Protein AF-A0A953SLY6-F1 (afdb_monomer)

Foldseek 3Di:
DDDDDDDDDDDDDDDDPDDDDDDDDDDDDDDDDDDDDDPDDPDDDDPPDDDDDDDDDDDPDDDDDDPPDPPPPPPPPPPDPDDDDPPPPDDDPPCPVVVVQDDDVVVNCVVVVVVVVVVVVVVCVVVVVVVVPPPDDPDDPVVVVVVVVVVVVVVVVVVVVVVVVVVVVVVVVVVVVVVVVVVVVVVVVVVVVVVVVVCCVVPDDDDPCDDPPPPPPPPPPPPPPPPLLVQLVVVVVVVDDLVVSCVVSVHDSVVSVVSVVVVVD

Structure (mmCIF, N/CA/C/O backbone):
data_AF-A0A953SLY6-F1
#
_entry.id   AF-A0A953SLY6-F1
#
loop_
_atom_site.group_PDB
_atom_site.id
_atom_site.type_symbol
_atom_site.label_atom_id
_atom_site.label_alt_id
_atom_site.label_comp_id
_atom_s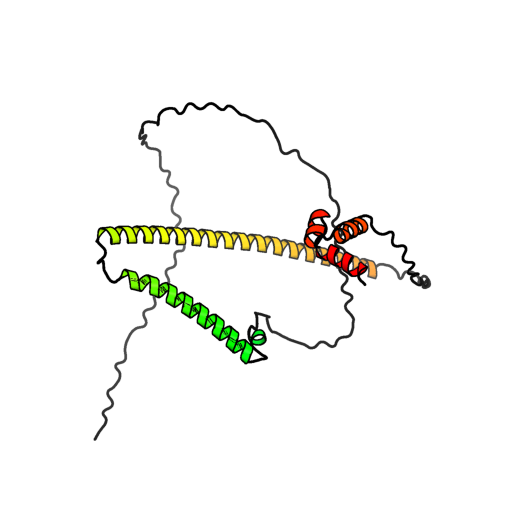ite.la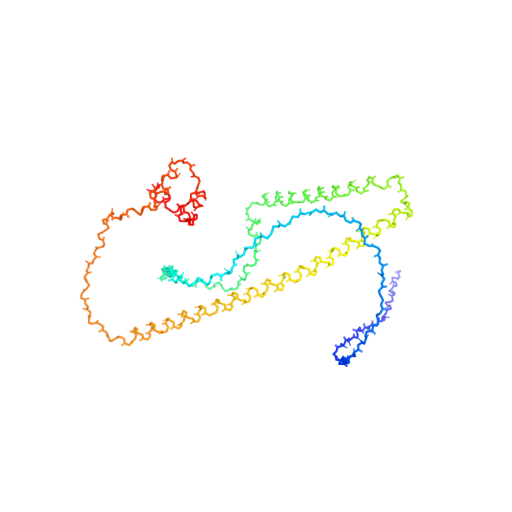bel_asym_id
_atom_site.label_entity_id
_atom_site.label_seq_id
_atom_site.pdbx_PDB_ins_code
_atom_site.Cartn_x
_atom_site.Cartn_y
_atom_site.Cartn_z
_atom_site.occupancy
_atom_site.B_iso_or_equiv
_atom_site.auth_seq_id
_atom_site.auth_comp_id
_atom_site.auth_asym_id
_atom_site.auth_atom_id
_atom_site.pdbx_PDB_model_num
ATOM 1 N N . ILE A 1 1 ? 69.073 -33.469 3.249 1.00 51.03 1 ILE A N 1
ATOM 2 C CA . ILE A 1 1 ? 68.924 -32.632 2.035 1.00 51.03 1 ILE A CA 1
ATOM 3 C C . ILE A 1 1 ? 68.040 -31.466 2.444 1.00 51.03 1 ILE A C 1
ATOM 5 O O . ILE A 1 1 ? 66.882 -31.676 2.778 1.00 51.03 1 ILE A O 1
ATOM 9 N N . HIS A 1 2 ? 68.668 -30.308 2.627 1.00 47.72 2 HIS A N 1
ATOM 10 C CA . HIS A 1 2 ? 68.103 -29.119 3.260 1.00 47.72 2 HIS A CA 1
ATOM 11 C C . HIS A 1 2 ? 66.979 -28.521 2.407 1.00 47.72 2 HIS A C 1
ATOM 13 O O . HIS A 1 2 ? 67.196 -28.220 1.239 1.00 47.72 2 HIS A O 1
ATOM 19 N N . THR A 1 3 ? 65.794 -28.344 2.996 1.00 60.31 3 THR A N 1
ATOM 20 C CA . THR A 1 3 ? 64.740 -27.497 2.423 1.00 60.31 3 THR A CA 1
ATOM 21 C C . THR A 1 3 ? 65.000 -26.070 2.890 1.00 60.31 3 THR A C 1
ATOM 23 O O . THR A 1 3 ? 64.830 -25.744 4.063 1.00 60.31 3 THR A O 1
ATOM 26 N N . THR A 1 4 ? 65.507 -25.266 1.964 1.00 68.31 4 THR A N 1
ATOM 27 C CA . THR A 1 4 ? 65.760 -23.832 2.086 1.00 68.31 4 THR A CA 1
ATOM 28 C C . THR A 1 4 ? 64.435 -23.079 2.235 1.00 68.31 4 THR A C 1
ATOM 30 O O . THR A 1 4 ? 63.578 -23.157 1.359 1.00 68.31 4 THR A O 1
ATOM 33 N N . MET A 1 5 ? 64.271 -22.364 3.353 1.00 58.00 5 MET A N 1
ATOM 34 C CA . MET A 1 5 ? 63.290 -21.286 3.507 1.00 58.00 5 MET A CA 1
ATOM 35 C C . MET A 1 5 ? 63.792 -20.068 2.730 1.00 58.00 5 MET A C 1
ATOM 37 O O . MET A 1 5 ? 64.893 -19.596 3.009 1.00 58.00 5 MET A O 1
ATOM 41 N N . ASP A 1 6 ? 62.983 -19.554 1.805 1.00 61.62 6 ASP A N 1
ATOM 42 C CA . ASP A 1 6 ? 63.203 -18.246 1.183 1.00 61.62 6 ASP A CA 1
ATOM 43 C C . ASP A 1 6 ? 62.311 -17.190 1.870 1.00 61.62 6 ASP A C 1
ATOM 45 O O . ASP A 1 6 ? 61.134 -17.467 2.137 1.00 61.62 6 ASP A O 1
ATOM 49 N N . PRO A 1 7 ? 62.844 -16.001 2.211 1.00 73.38 7 PRO A N 1
ATOM 50 C CA . PRO A 1 7 ? 62.137 -14.993 2.992 1.00 73.38 7 PRO A CA 1
ATOM 51 C C . PRO A 1 7 ? 61.208 -14.111 2.144 1.00 73.38 7 PRO A C 1
ATOM 53 O O . PRO A 1 7 ? 61.512 -13.723 1.018 1.00 73.38 7 PRO A O 1
ATOM 56 N N . MET A 1 8 ? 60.085 -13.729 2.757 1.00 50.88 8 MET A N 1
ATOM 57 C CA . MET A 1 8 ? 59.165 -12.699 2.271 1.00 50.88 8 MET A CA 1
ATOM 58 C C . MET A 1 8 ? 59.857 -11.351 2.012 1.00 50.88 8 MET A C 1
ATOM 60 O O . MET A 1 8 ? 60.574 -10.864 2.891 1.00 50.88 8 MET A O 1
ATOM 64 N N . PRO A 1 9 ? 59.524 -10.647 0.916 1.00 70.00 9 PRO A N 1
ATOM 65 C CA . PRO A 1 9 ? 59.706 -9.209 0.854 1.00 70.00 9 PRO A CA 1
ATOM 66 C C . PRO A 1 9 ? 58.499 -8.484 1.464 1.00 70.00 9 PRO A C 1
ATOM 68 O O . PRO A 1 9 ? 57.379 -8.515 0.960 1.00 70.00 9 PRO A O 1
ATOM 71 N N . ALA A 1 10 ? 58.781 -7.797 2.567 1.00 62.91 10 ALA A N 1
ATOM 72 C CA . ALA A 1 10 ? 57.990 -6.703 3.103 1.00 62.91 10 ALA A CA 1
ATOM 73 C C . ALA A 1 10 ? 57.956 -5.499 2.141 1.00 62.91 10 ALA A C 1
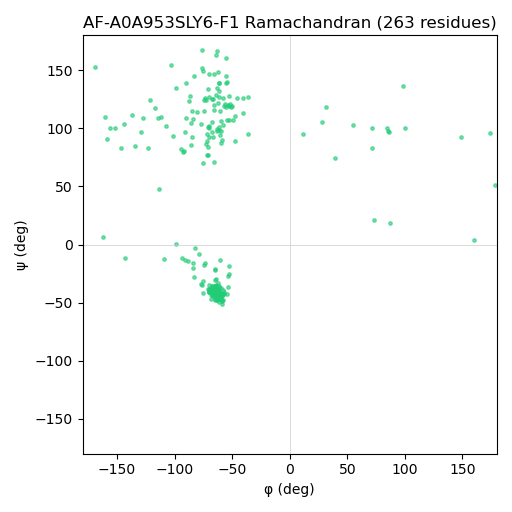ATOM 75 O O . ALA A 1 10 ? 58.879 -5.324 1.343 1.00 62.91 10 ALA A O 1
ATOM 76 N N . ARG A 1 11 ? 56.981 -4.603 2.387 1.00 53.31 11 ARG A N 1
ATOM 77 C CA . ARG A 1 11 ? 56.690 -3.291 1.753 1.00 53.31 11 ARG A CA 1
ATOM 78 C C . ARG A 1 11 ? 55.582 -3.406 0.690 1.00 53.31 11 ARG A C 1
ATOM 80 O O . ARG A 1 11 ? 55.589 -4.331 -0.098 1.00 53.31 11 ARG A O 1
ATOM 87 N N . MET A 1 12 ? 54.603 -2.507 0.598 1.00 50.16 12 MET A N 1
ATOM 88 C CA . MET A 1 12 ? 54.666 -1.070 0.862 1.00 50.16 12 MET A CA 1
ATOM 89 C C . MET A 1 12 ? 53.250 -0.456 0.889 1.00 50.16 12 MET A C 1
ATOM 91 O O . MET A 1 12 ? 52.388 -0.902 0.144 1.00 50.16 12 MET A O 1
ATOM 95 N N . ARG A 1 13 ? 53.120 0.641 1.649 1.00 54.75 13 ARG A N 1
ATOM 96 C CA . ARG A 1 13 ? 52.236 1.803 1.424 1.00 54.75 13 ARG A CA 1
ATOM 97 C C . ARG A 1 13 ? 50.722 1.661 1.621 1.00 54.75 13 ARG A C 1
ATOM 99 O O . ARG A 1 13 ? 49.969 1.264 0.744 1.00 54.75 13 ARG A O 1
ATOM 106 N N . THR A 1 14 ? 50.322 2.151 2.790 1.00 59.12 14 THR A N 1
ATOM 107 C CA . THR A 1 14 ? 49.182 3.043 3.009 1.00 59.12 14 THR A CA 1
ATOM 108 C C . THR A 1 14 ? 49.234 4.238 2.052 1.00 59.12 14 THR A C 1
ATOM 110 O O . THR A 1 14 ? 50.179 5.019 2.136 1.00 59.12 14 THR A O 1
ATOM 113 N N . ASP A 1 15 ? 48.222 4.392 1.205 1.00 57.34 15 ASP A N 1
ATOM 114 C CA . ASP A 1 15 ? 47.853 5.681 0.621 1.00 57.34 15 ASP A CA 1
ATOM 115 C C . ASP A 1 15 ? 46.355 5.880 0.901 1.00 57.34 15 ASP A C 1
ATOM 117 O O . ASP A 1 15 ? 45.497 5.156 0.392 1.00 57.34 15 ASP A O 1
ATOM 121 N N . GLU A 1 16 ? 46.075 6.814 1.810 1.00 53.59 16 GLU A N 1
ATOM 122 C CA . GLU A 1 16 ? 44.755 7.368 2.097 1.00 53.59 16 GLU A CA 1
ATOM 123 C C . GLU A 1 16 ? 44.345 8.309 0.953 1.00 53.59 16 GLU A C 1
ATOM 125 O O . GLU A 1 16 ? 45.083 9.252 0.662 1.00 53.59 16 GLU A O 1
ATOM 130 N N . PRO A 1 17 ? 43.174 8.136 0.319 1.00 64.69 17 PRO A N 1
ATOM 131 C CA . PRO A 1 17 ? 42.592 9.191 -0.492 1.00 64.69 17 PRO A CA 1
ATOM 132 C C . PRO A 1 17 ? 41.792 10.143 0.404 1.00 64.69 17 PRO A C 1
ATOM 134 O O . PRO A 1 17 ? 40.631 9.909 0.734 1.00 64.69 17 PRO A O 1
ATOM 137 N N . GLU A 1 18 ? 42.504 11.181 0.833 1.00 57.91 18 GLU A N 1
ATOM 138 C CA . GLU A 1 18 ? 42.128 12.596 0.779 1.00 57.91 18 GLU A CA 1
ATOM 139 C C . GLU A 1 18 ? 40.621 12.920 0.814 1.00 57.91 18 GLU A C 1
ATOM 141 O O . GLU A 1 18 ? 39.872 12.801 -0.159 1.00 57.91 18 GLU A O 1
ATOM 146 N N . MET A 1 19 ? 40.223 13.395 1.990 1.00 53.09 19 MET A N 1
ATOM 147 C CA . MET A 1 19 ? 38.972 14.062 2.307 1.00 53.09 19 MET A CA 1
ATOM 148 C C . MET A 1 19 ? 38.831 15.330 1.453 1.00 53.09 19 MET A C 1
ATOM 150 O O . MET A 1 19 ? 39.524 16.316 1.686 1.00 53.09 19 MET A O 1
ATOM 154 N N . ASN A 1 20 ? 37.954 15.296 0.448 1.00 62.75 20 ASN A N 1
ATOM 155 C CA . ASN A 1 20 ? 37.610 16.471 -0.347 1.00 62.75 20 ASN A CA 1
ATOM 156 C C . ASN A 1 20 ? 36.263 17.021 0.138 1.00 62.75 20 ASN A C 1
ATOM 158 O O . ASN A 1 20 ? 35.201 16.561 -0.286 1.00 62.75 20 ASN A O 1
ATOM 162 N N . ASP A 1 21 ? 36.334 17.978 1.060 1.00 57.72 21 ASP A N 1
ATOM 163 C CA . ASP A 1 21 ? 35.243 18.888 1.396 1.00 57.72 21 ASP A CA 1
ATOM 164 C C . ASP A 1 21 ? 35.018 19.876 0.242 1.00 57.72 21 ASP A C 1
ATOM 166 O O . ASP A 1 21 ? 35.966 20.524 -0.206 1.00 57.72 21 ASP A O 1
ATOM 170 N N . PRO A 1 22 ? 33.763 20.113 -0.172 1.00 62.75 22 PRO A N 1
ATOM 171 C CA . PRO A 1 22 ? 33.421 21.401 -0.748 1.00 62.75 22 PRO A CA 1
ATOM 172 C C . PRO A 1 22 ? 32.279 22.041 0.044 1.00 62.75 22 PRO A C 1
ATOM 174 O O . PRO A 1 22 ? 31.111 21.992 -0.347 1.00 62.75 22 PRO A O 1
ATOM 177 N N . HIS A 1 23 ? 32.631 22.706 1.144 1.00 56.31 23 HIS A N 1
ATOM 178 C CA . HIS A 1 23 ? 31.833 23.818 1.644 1.00 56.31 23 HIS A CA 1
ATOM 179 C C . HIS A 1 23 ? 32.296 25.117 0.977 1.00 56.31 23 HIS A C 1
ATOM 181 O O . HIS A 1 23 ? 33.444 25.522 1.114 1.00 56.31 23 HIS A O 1
ATOM 187 N N . GLY A 1 24 ? 31.350 25.799 0.331 1.00 50.47 24 GLY A N 1
ATOM 188 C CA . GLY A 1 24 ? 31.316 27.258 0.288 1.00 50.47 24 GLY A CA 1
ATOM 189 C C . GLY A 1 24 ? 32.127 27.931 -0.814 1.00 50.47 24 GLY A C 1
ATOM 190 O O . GLY A 1 24 ? 33.286 28.285 -0.636 1.00 50.47 24 GLY A O 1
ATOM 191 N N . SER A 1 25 ? 31.451 28.278 -1.905 1.00 52.69 25 SER A N 1
ATOM 192 C CA . SER A 1 25 ? 31.682 29.585 -2.520 1.00 52.69 25 SER A CA 1
ATOM 193 C C . SER A 1 25 ? 30.373 30.134 -3.073 1.00 52.69 25 SER A C 1
ATOM 195 O O . SER A 1 25 ? 29.862 29.713 -4.107 1.00 52.69 25 SER A O 1
ATOM 197 N N . ASP A 1 26 ? 29.842 31.096 -2.321 1.00 49.88 26 ASP A N 1
ATOM 198 C CA . ASP A 1 26 ? 29.135 32.246 -2.861 1.00 49.88 26 ASP A CA 1
ATOM 199 C C . ASP A 1 26 ? 29.853 32.758 -4.111 1.00 49.88 26 ASP A C 1
ATOM 201 O O . ASP A 1 26 ? 31.042 33.078 -4.069 1.00 49.88 26 ASP A O 1
ATOM 205 N N . SER A 1 27 ? 29.131 32.881 -5.220 1.00 51.59 27 SER A N 1
ATOM 206 C CA . SER A 1 27 ? 29.525 33.749 -6.327 1.00 51.59 27 SER A CA 1
ATOM 207 C C . SER A 1 27 ? 28.306 34.148 -7.149 1.00 51.59 27 SER A C 1
ATOM 209 O O . SER A 1 27 ? 27.814 33.410 -7.993 1.00 51.59 27 SER A O 1
ATOM 211 N N . ALA A 1 28 ? 27.865 35.370 -6.859 1.00 47.44 28 ALA A N 1
ATOM 212 C CA . ALA A 1 28 ? 27.493 36.395 -7.823 1.00 47.44 28 ALA A CA 1
ATOM 213 C C . ALA A 1 28 ? 26.441 36.044 -8.891 1.00 47.44 28 ALA A C 1
ATOM 215 O O . ALA A 1 28 ? 26.727 35.546 -9.978 1.00 47.44 28 ALA A O 1
ATOM 216 N N . HIS A 1 29 ? 25.234 36.543 -8.623 1.00 47.25 29 HIS A N 1
ATOM 217 C CA . HIS A 1 29 ? 24.362 37.121 -9.637 1.00 47.25 29 HIS A CA 1
ATOM 218 C C . HIS A 1 29 ? 25.169 37.977 -10.628 1.00 47.25 29 HIS A C 1
ATOM 220 O O . HIS A 1 29 ? 25.666 39.046 -10.278 1.00 47.25 29 HIS A O 1
ATOM 226 N N . THR A 1 30 ? 25.252 37.532 -11.877 1.00 50.53 30 THR A N 1
ATOM 227 C CA . THR A 1 30 ? 25.562 38.400 -13.012 1.00 50.53 30 THR A CA 1
ATOM 228 C C . THR A 1 30 ? 24.363 38.395 -13.944 1.00 50.53 30 THR A C 1
ATOM 230 O O . THR A 1 30 ? 23.944 37.363 -14.464 1.00 50.53 30 THR A O 1
ATOM 233 N N . LEU A 1 31 ? 23.777 39.584 -14.093 1.00 49.97 31 LEU A N 1
ATOM 234 C CA . LEU A 1 31 ? 22.913 39.934 -15.207 1.00 49.97 31 LEU A CA 1
ATOM 235 C C . LEU A 1 31 ? 23.583 39.459 -16.498 1.00 49.97 31 LEU A C 1
ATOM 237 O O . LEU A 1 31 ? 24.720 39.839 -16.771 1.00 49.97 31 LEU A O 1
ATOM 241 N N . THR A 1 32 ? 22.879 38.676 -17.307 1.00 51.75 32 THR A N 1
ATOM 242 C CA . THR A 1 32 ? 23.209 38.571 -18.726 1.00 51.75 32 THR A CA 1
ATOM 243 C C . THR A 1 32 ? 22.080 39.220 -19.501 1.00 51.75 32 THR A C 1
ATOM 245 O O . THR A 1 32 ? 20.937 38.762 -19.498 1.00 51.75 32 THR A O 1
ATOM 248 N N . GLU A 1 33 ? 22.440 40.366 -20.066 1.00 43.19 33 GLU A N 1
ATOM 249 C CA . GLU A 1 33 ? 21.690 41.144 -21.031 1.00 43.19 33 GLU A CA 1
ATOM 250 C C . GLU A 1 33 ? 21.296 40.327 -22.263 1.00 43.19 33 GLU A C 1
ATOM 252 O O . GLU A 1 33 ? 21.874 39.291 -22.593 1.00 43.19 33 GLU A O 1
ATOM 257 N N . GLY A 1 34 ? 20.286 40.863 -22.944 1.00 45.25 34 GLY A N 1
ATOM 258 C CA . GLY A 1 34 ? 19.739 40.359 -24.189 1.00 45.25 34 GLY A CA 1
ATOM 259 C C . GLY A 1 34 ? 20.705 40.366 -25.377 1.00 45.25 34 GLY A C 1
ATOM 260 O O . GLY A 1 34 ? 21.740 41.022 -25.407 1.00 45.25 34 GLY A O 1
ATOM 261 N N . GLY A 1 35 ? 20.267 39.651 -26.408 1.00 39.88 35 GLY A N 1
ATOM 262 C CA . GLY A 1 35 ? 20.904 39.537 -27.718 1.00 39.88 35 GLY A CA 1
ATOM 263 C C . GLY A 1 35 ? 20.594 38.141 -28.248 1.00 39.88 35 GLY A C 1
ATOM 264 O O . GLY A 1 35 ? 21.198 37.170 -27.827 1.00 39.88 35 GLY A O 1
ATOM 265 N N . GLY A 1 36 ? 19.534 37.935 -29.024 1.00 44.97 36 GLY A N 1
ATOM 266 C CA . GLY A 1 36 ? 19.439 38.425 -30.394 1.00 44.97 36 GLY A CA 1
ATOM 267 C C . GLY A 1 36 ? 19.767 37.254 -31.321 1.00 44.97 36 GLY A C 1
ATOM 268 O O . GLY A 1 36 ? 20.927 36.898 -31.479 1.00 44.97 36 GLY A O 1
ATOM 269 N N . GLY A 1 37 ? 18.746 36.613 -31.893 1.00 45.47 37 GLY A N 1
ATOM 270 C CA . GLY A 1 37 ? 18.956 35.417 -32.711 1.00 45.47 37 GLY A CA 1
ATOM 271 C C . GLY A 1 37 ? 17.674 34.797 -33.247 1.00 45.47 37 GLY A C 1
ATOM 272 O O . GLY A 1 37 ? 17.434 33.608 -33.068 1.00 45.47 37 GLY A O 1
ATOM 273 N N . THR A 1 38 ? 16.835 35.612 -33.882 1.00 47.41 38 THR A N 1
ATOM 274 C CA . THR A 1 38 ? 15.678 35.177 -34.668 1.00 47.41 38 THR A CA 1
ATOM 275 C C . THR A 1 38 ? 16.154 34.336 -35.857 1.00 47.41 38 THR A C 1
ATOM 277 O O . THR A 1 38 ? 16.547 34.882 -36.885 1.00 47.41 38 THR A O 1
ATOM 280 N N . LEU A 1 39 ? 16.113 33.008 -35.740 1.00 55.16 39 LEU A N 1
ATOM 281 C CA . LEU A 1 39 ? 16.173 32.112 -36.896 1.00 55.16 39 LEU A CA 1
ATOM 282 C C . LEU A 1 39 ? 14.746 31.824 -37.358 1.00 55.16 39 LEU A C 1
ATOM 284 O O . LEU A 1 39 ? 14.031 30.989 -36.810 1.00 55.16 39 LEU A O 1
ATOM 288 N N . ILE A 1 40 ? 14.348 32.593 -38.369 1.00 50.88 40 ILE A N 1
ATOM 289 C CA . ILE A 1 40 ? 13.133 32.431 -39.162 1.00 50.88 40 ILE A CA 1
ATOM 290 C C . ILE A 1 40 ? 13.229 31.085 -39.893 1.00 50.88 40 ILE A C 1
ATOM 292 O O . ILE A 1 40 ? 13.905 30.970 -40.913 1.00 50.88 40 ILE A O 1
ATOM 296 N N . GLY A 1 41 ? 12.572 30.060 -39.356 1.00 61.28 41 GLY A N 1
ATOM 297 C CA . GLY A 1 41 ? 12.198 28.864 -40.110 1.00 61.28 41 GLY A CA 1
ATOM 298 C C . GLY A 1 41 ? 10.810 29.069 -40.731 1.00 61.28 41 GLY A C 1
ATOM 299 O O . GLY A 1 41 ? 9.946 29.642 -40.064 1.00 61.28 41 GLY A O 1
ATOM 300 N N . PRO A 1 42 ? 10.571 28.650 -41.987 1.00 71.81 42 PRO A N 1
ATOM 301 C CA . PRO A 1 42 ? 9.262 28.802 -42.616 1.00 71.81 42 PRO A CA 1
ATOM 302 C C . PRO A 1 42 ? 8.197 27.986 -41.859 1.00 71.81 42 PRO A C 1
ATOM 304 O O . PRO A 1 42 ? 8.452 26.824 -41.527 1.00 71.81 42 PRO A O 1
ATOM 307 N N . PRO A 1 43 ? 7.008 28.555 -41.586 1.00 72.94 43 PRO A N 1
ATOM 308 C CA . PRO A 1 43 ? 5.912 27.806 -40.986 1.00 72.94 43 PRO A CA 1
ATOM 309 C C . PRO A 1 43 ? 5.340 26.780 -41.986 1.00 72.94 43 PRO A C 1
ATOM 311 O O . PRO A 1 43 ? 5.323 27.042 -43.193 1.00 72.94 43 PRO A O 1
ATOM 314 N N . PRO A 1 44 ? 4.864 25.612 -41.515 1.00 74.19 44 PRO A N 1
ATOM 315 C CA . PRO A 1 44 ? 4.146 24.663 -42.358 1.00 74.19 44 PRO A CA 1
ATOM 316 C C . PRO A 1 44 ? 2.798 25.251 -42.822 1.00 74.19 44 PRO A C 1
ATOM 318 O O . PRO A 1 44 ? 2.177 26.007 -42.073 1.00 74.19 44 PRO A O 1
ATOM 321 N N . PRO A 1 45 ? 2.327 24.910 -44.035 1.00 69.12 45 PRO A N 1
ATOM 322 C CA . PRO A 1 45 ? 1.071 25.422 -44.565 1.00 69.12 45 PRO A CA 1
ATOM 323 C C . PRO A 1 45 ? -0.148 24.845 -43.830 1.00 69.12 45 PRO A C 1
ATOM 325 O O . PRO A 1 45 ? -0.314 23.631 -43.722 1.00 69.12 45 PRO A O 1
ATOM 328 N N . ASP A 1 46 ? -0.986 25.768 -43.364 1.00 49.19 46 ASP A N 1
ATOM 329 C CA . ASP A 1 46 ? -2.439 25.715 -43.193 1.00 49.19 46 ASP A CA 1
ATOM 330 C C . ASP A 1 46 ? -3.118 24.343 -43.330 1.00 49.19 46 ASP A C 1
ATOM 332 O O . ASP A 1 46 ? -3.603 23.958 -44.395 1.00 49.19 46 ASP A O 1
ATOM 336 N N . THR A 1 47 ? -3.330 23.669 -42.199 1.00 58.00 47 THR A N 1
ATOM 337 C CA . THR A 1 47 ? -4.526 22.835 -42.032 1.00 58.00 47 THR A CA 1
ATOM 338 C C . THR A 1 47 ? -5.597 23.664 -41.341 1.00 58.00 47 THR A C 1
ATOM 340 O O . THR A 1 47 ? -5.789 23.603 -40.126 1.00 58.00 47 THR A O 1
ATOM 343 N N . ALA A 1 48 ? -6.284 24.467 -42.151 1.00 47.75 48 ALA A N 1
ATOM 344 C CA . ALA A 1 48 ? -7.547 25.096 -41.814 1.00 47.75 48 ALA A CA 1
ATOM 345 C C . ALA A 1 48 ? -8.588 24.009 -41.496 1.00 47.75 48 ALA A C 1
ATOM 347 O O . ALA A 1 48 ? -9.201 23.420 -42.384 1.00 47.75 48 ALA A O 1
ATOM 348 N N . GLY A 1 49 ? -8.774 23.739 -40.208 1.00 50.06 49 GLY A N 1
ATOM 349 C CA . GLY A 1 49 ? -9.784 22.834 -39.678 1.00 50.06 49 GLY A CA 1
ATOM 350 C C . GLY A 1 49 ? -10.474 23.492 -38.497 1.00 50.06 49 GLY A C 1
ATOM 351 O O . GLY A 1 49 ? -10.080 23.295 -37.355 1.00 50.06 49 GLY A O 1
ATOM 352 N N . LYS A 1 50 ? -11.484 24.309 -38.812 1.00 53.25 50 LYS A N 1
ATOM 353 C CA . LYS A 1 50 ? -12.514 24.807 -37.895 1.00 53.25 50 LYS A CA 1
ATOM 354 C C . LYS A 1 50 ? -12.898 23.742 -36.865 1.00 53.25 50 LYS A C 1
ATOM 356 O O . LYS A 1 50 ? -13.329 22.664 -37.257 1.00 53.25 50 LYS A O 1
ATOM 361 N N . ASN A 1 51 ? -12.838 24.098 -35.587 1.00 49.59 51 ASN A N 1
ATOM 362 C CA . ASN A 1 51 ? -13.911 23.795 -34.646 1.00 49.59 51 ASN A CA 1
ATOM 363 C C . ASN A 1 51 ? -13.816 24.744 -33.451 1.00 49.59 51 ASN A C 1
ATOM 365 O O . ASN A 1 51 ? -13.152 24.480 -32.452 1.00 49.59 51 ASN A O 1
ATOM 369 N N . ASP A 1 52 ? -14.523 25.865 -33.598 1.00 50.84 52 ASP A N 1
ATOM 370 C CA . ASP A 1 52 ? -15.127 26.582 -32.485 1.00 50.84 52 ASP A CA 1
ATOM 371 C C . ASP A 1 52 ? -16.006 25.606 -31.699 1.00 50.84 52 ASP A C 1
ATOM 373 O O . ASP A 1 52 ? -17.088 25.217 -32.141 1.00 50.84 52 ASP A O 1
ATOM 377 N N . GLN A 1 53 ? -15.543 25.215 -30.518 1.00 48.44 53 GLN A N 1
ATOM 378 C CA . GLN A 1 53 ? -16.415 24.715 -29.466 1.00 48.44 53 GLN A CA 1
ATOM 379 C C . GLN A 1 53 ? -15.836 25.121 -28.116 1.00 48.44 53 GLN A C 1
ATOM 381 O O . GLN A 1 53 ? -15.133 24.379 -27.438 1.00 48.44 53 GLN A O 1
ATOM 386 N N . SER A 1 54 ? -16.158 26.358 -27.741 1.00 49.97 54 SER A N 1
ATOM 387 C CA . SER A 1 54 ? -16.304 26.706 -26.333 1.00 49.97 54 SER A CA 1
ATOM 388 C C . SER A 1 54 ? -17.439 25.871 -25.733 1.00 49.97 54 SER A C 1
ATOM 390 O O . SER A 1 54 ? -18.541 25.842 -26.283 1.00 49.97 54 SER A O 1
ATOM 392 N N . PRO A 1 55 ? -17.202 25.260 -24.572 1.00 53.00 55 PRO A N 1
ATOM 393 C CA . PRO A 1 55 ? -18.091 25.461 -23.439 1.00 53.00 55 PRO A CA 1
ATOM 394 C C . PRO A 1 55 ? -17.235 26.037 -22.301 1.00 53.00 55 PRO A C 1
ATOM 396 O O . PRO A 1 55 ? -16.164 25.541 -21.983 1.00 53.00 55 PRO A O 1
ATOM 399 N N . GLY A 1 56 ? -17.577 27.187 -21.737 1.00 42.38 56 GLY A N 1
ATOM 400 C CA . GLY A 1 56 ? -18.819 27.336 -21.000 1.00 42.38 56 GLY A CA 1
ATOM 401 C C . GLY A 1 56 ? -18.572 26.854 -19.573 1.00 42.38 56 GLY A C 1
ATOM 402 O O . GLY A 1 56 ? -18.521 25.656 -19.343 1.00 42.38 56 GLY A O 1
ATOM 403 N N . PHE A 1 57 ? -18.370 27.819 -18.672 1.00 50.25 57 PHE A N 1
ATOM 404 C CA . PHE A 1 57 ? -18.721 27.794 -17.250 1.00 50.25 57 PHE A CA 1
ATOM 405 C C . PHE A 1 57 ? -18.688 26.438 -16.525 1.00 50.25 57 PHE A C 1
ATOM 407 O O . PHE A 1 57 ? -19.545 25.596 -16.751 1.00 50.25 57 PHE A O 1
ATOM 414 N N . ASN A 1 58 ? -17.829 26.328 -15.507 1.00 45.81 58 ASN A N 1
ATOM 415 C CA . ASN A 1 58 ? -18.304 26.056 -14.146 1.00 45.81 58 ASN A CA 1
ATOM 416 C C . ASN A 1 58 ? -17.237 26.457 -13.121 1.00 45.81 58 ASN A C 1
ATOM 418 O O . ASN A 1 58 ? -16.189 25.830 -12.989 1.00 45.81 58 ASN A O 1
ATOM 422 N N . ALA A 1 59 ? -17.534 27.531 -12.393 1.00 49.03 59 ALA A N 1
ATOM 423 C CA . ALA A 1 59 ? -16.883 27.851 -11.135 1.00 49.03 59 ALA A CA 1
ATOM 424 C C . ALA A 1 59 ? -17.149 26.716 -10.127 1.00 49.03 59 ALA A C 1
ATOM 426 O O . ALA A 1 59 ? -18.285 26.241 -10.055 1.00 49.03 59 ALA A O 1
ATOM 427 N N . PRO A 1 60 ? -16.167 26.288 -9.31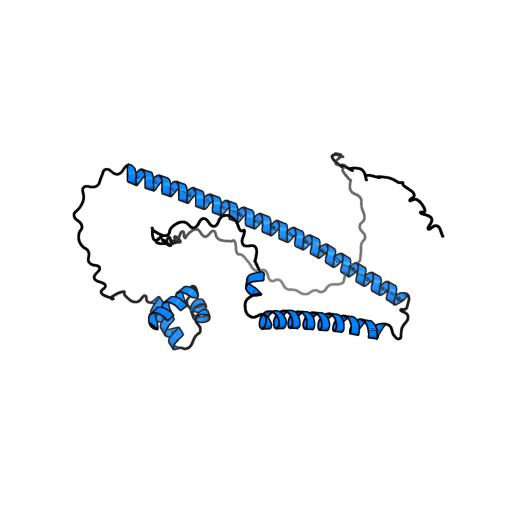7 1.00 52.78 60 PRO A N 1
ATOM 428 C CA . PRO A 1 60 ? -16.448 25.402 -8.201 1.00 52.78 60 PRO A CA 1
ATOM 429 C C . PRO A 1 60 ? -17.221 26.188 -7.137 1.00 52.78 60 PRO A C 1
ATOM 431 O O . PRO A 1 60 ? -16.674 27.001 -6.395 1.00 52.78 60 PRO A O 1
ATOM 434 N N . THR A 1 61 ? -18.531 25.962 -7.107 1.00 54.59 61 THR A N 1
ATOM 435 C CA . THR A 1 61 ? -19.429 26.387 -6.040 1.00 54.59 61 THR A CA 1
ATOM 436 C C . THR A 1 61 ? -18.920 25.820 -4.719 1.00 54.59 61 THR A C 1
ATOM 438 O O . THR A 1 61 ? -18.789 24.606 -4.556 1.00 54.59 61 THR A O 1
ATOM 441 N N . ALA A 1 62 ? -18.631 26.715 -3.778 1.00 49.31 62 ALA A N 1
ATOM 442 C CA . ALA A 1 62 ? -18.432 26.381 -2.382 1.00 49.31 62 ALA A CA 1
ATOM 443 C C . ALA A 1 62 ? -19.626 25.554 -1.883 1.00 49.31 62 ALA A C 1
ATOM 445 O O . ALA A 1 62 ? -20.770 26.005 -1.938 1.00 49.31 62 ALA A O 1
ATOM 446 N N . ARG A 1 63 ? -19.348 24.341 -1.406 1.00 44.25 63 ARG A N 1
ATOM 447 C CA . ARG A 1 63 ? -20.316 23.489 -0.721 1.00 44.25 63 ARG A CA 1
ATOM 448 C C . ARG A 1 63 ? -19.939 23.470 0.764 1.00 44.25 63 ARG A C 1
ATOM 450 O O . ARG A 1 63 ? -18.960 22.812 1.114 1.00 44.25 63 ARG A O 1
ATOM 457 N N . PRO A 1 64 ? -20.631 24.224 1.632 1.00 64.00 64 PRO A N 1
ATOM 458 C CA . PRO A 1 64 ? -20.677 23.904 3.049 1.00 64.00 64 PRO A CA 1
ATOM 459 C C . PRO A 1 64 ? -21.645 22.724 3.250 1.00 64.00 64 PRO A C 1
ATOM 461 O O . PRO A 1 64 ? -22.408 22.394 2.348 1.00 64.00 64 PRO A O 1
ATOM 464 N N . GLU A 1 65 ? -21.622 22.123 4.439 1.00 41.50 65 GLU A N 1
ATOM 465 C CA . GLU A 1 65 ? -22.483 21.015 4.893 1.00 41.50 65 GLU A CA 1
ATOM 466 C C . GLU A 1 65 ? -22.015 19.598 4.528 1.00 41.50 65 GLU A C 1
ATOM 468 O O . GLU A 1 65 ? -22.305 19.042 3.474 1.00 41.50 65 GLU A O 1
ATOM 473 N N . SER A 1 66 ? -21.347 18.946 5.477 1.00 47.69 66 SER A N 1
ATOM 474 C CA . SER A 1 66 ? -22.042 17.975 6.331 1.00 47.69 66 SER A CA 1
ATOM 475 C C . SER A 1 66 ? -21.015 17.282 7.220 1.00 47.69 66 SER A C 1
ATOM 477 O O . SER A 1 66 ? -20.348 16.321 6.837 1.00 47.69 66 SER A O 1
ATOM 479 N N . ALA A 1 67 ? -20.882 17.812 8.432 1.00 45.53 67 ALA A N 1
ATOM 480 C CA . ALA A 1 67 ? -20.297 17.111 9.557 1.00 45.53 67 ALA A CA 1
ATOM 481 C C . ALA A 1 67 ? -21.281 16.014 10.000 1.00 45.53 67 ALA A C 1
ATOM 483 O O . ALA A 1 67 ? -22.022 16.180 10.964 1.00 45.53 67 ALA A O 1
ATOM 484 N N . ALA A 1 68 ? -21.328 14.909 9.260 1.00 44.53 68 ALA A N 1
ATOM 485 C CA . ALA A 1 68 ? -21.946 13.679 9.730 1.00 44.53 68 ALA A CA 1
ATOM 486 C C . ALA A 1 68 ? -20.858 12.871 10.439 1.00 44.53 68 ALA A C 1
ATOM 488 O O . ALA A 1 68 ? -19.901 12.406 9.820 1.00 44.53 68 ALA A O 1
ATOM 489 N N . GLY A 1 69 ? -20.978 12.807 11.764 1.00 45.47 69 GLY A N 1
ATOM 490 C CA . GLY A 1 69 ? -20.042 12.141 12.651 1.00 45.47 69 GLY A CA 1
ATOM 491 C C . GLY A 1 69 ? -19.800 10.696 12.233 1.00 45.47 69 GLY A C 1
ATOM 492 O O . GLY A 1 69 ? -20.710 9.871 12.222 1.00 45.47 69 GLY A O 1
ATOM 493 N N . PHE A 1 70 ? -18.540 10.399 11.936 1.00 41.22 70 PHE A N 1
ATOM 494 C CA . PHE A 1 70 ? -18.025 9.044 11.981 1.00 41.22 70 PHE A CA 1
ATOM 495 C C . PHE A 1 70 ? -17.967 8.660 13.464 1.00 41.22 70 PHE A C 1
ATOM 497 O O . PHE A 1 70 ? -17.026 9.002 14.180 1.00 41.22 70 PHE A O 1
ATOM 504 N N . VAL A 1 71 ? -19.042 8.043 13.951 1.00 46.84 71 VAL A N 1
ATOM 505 C CA . VAL A 1 71 ? -19.059 7.363 15.246 1.00 46.84 71 VAL A CA 1
ATOM 506 C C . VAL A 1 71 ? -18.239 6.095 15.056 1.00 46.84 71 VAL A C 1
ATOM 508 O O . VAL A 1 71 ? -18.750 5.050 14.668 1.00 46.84 71 VAL A O 1
ATOM 511 N N . THR A 1 72 ? -16.930 6.216 15.241 1.00 51.19 72 THR A N 1
ATOM 512 C CA . THR A 1 72 ? -16.056 5.063 15.406 1.00 51.19 72 THR A CA 1
ATOM 513 C C . THR A 1 72 ? -16.398 4.479 16.770 1.00 51.19 72 THR A C 1
ATOM 515 O O . THR A 1 72 ? -16.010 5.039 17.796 1.00 51.19 72 THR A O 1
ATOM 518 N N . GLU A 1 73 ? -17.193 3.410 16.800 1.00 43.59 73 GLU A N 1
ATOM 519 C CA . GLU A 1 73 ? -17.375 2.656 18.035 1.00 43.59 73 GLU A CA 1
ATOM 520 C C . GLU A 1 73 ? -15.997 2.177 18.515 1.00 43.59 73 GLU A C 1
ATOM 522 O O . GLU A 1 73 ? -15.251 1.569 17.737 1.00 43.59 73 GLU A O 1
ATOM 527 N N . PRO A 1 74 ? -15.606 2.469 19.767 1.00 52.22 74 PRO A N 1
ATOM 528 C CA . PRO A 1 74 ? -14.402 1.894 20.325 1.00 52.22 74 PRO A CA 1
ATOM 529 C C . PRO A 1 74 ? -14.635 0.389 20.447 1.00 52.22 74 PRO A C 1
ATOM 531 O O . PRO A 1 74 ? -15.495 -0.057 21.205 1.00 52.22 74 PRO A O 1
ATOM 534 N N . ILE A 1 75 ? -13.862 -0.399 19.700 1.00 56.91 75 ILE A N 1
ATOM 535 C CA . ILE A 1 75 ? -13.718 -1.833 19.946 1.00 56.91 75 ILE A CA 1
ATOM 536 C C . ILE A 1 75 ? -13.132 -1.963 21.355 1.00 56.91 75 ILE A C 1
ATOM 538 O O . ILE A 1 75 ? -11.925 -1.854 21.572 1.00 56.91 75 ILE A O 1
ATOM 542 N N . VAL A 1 76 ? -14.015 -2.139 22.336 1.00 50.25 76 VAL A N 1
ATOM 543 C CA . VAL A 1 76 ? -13.658 -2.505 23.702 1.00 50.25 76 VAL A CA 1
ATOM 544 C C . VAL A 1 76 ? -13.216 -3.961 23.642 1.00 50.25 76 VAL A C 1
ATOM 546 O O . VAL A 1 76 ? -14.015 -4.886 23.776 1.00 50.25 76 VAL A O 1
ATOM 549 N N . LEU A 1 77 ? -11.921 -4.171 23.406 1.00 49.00 77 LEU A N 1
ATOM 550 C CA . LEU A 1 77 ? -11.265 -5.430 23.728 1.00 49.00 77 LEU A CA 1
ATOM 551 C C . LEU A 1 77 ? -11.386 -5.613 25.242 1.00 49.00 77 LEU A C 1
ATOM 553 O O . LEU A 1 77 ? -10.638 -5.019 26.020 1.00 49.00 77 LEU A O 1
ATOM 557 N N . GLN A 1 78 ? -12.371 -6.412 25.653 1.00 46.69 78 GLN A N 1
ATOM 558 C CA . GLN A 1 78 ? -12.490 -6.952 27.000 1.00 46.69 78 GLN A CA 1
ATOM 559 C C . GLN A 1 78 ? -11.222 -7.764 27.287 1.00 46.69 78 GLN A C 1
ATOM 561 O O . GLN A 1 78 ? -11.106 -8.946 26.966 1.00 46.69 78 GLN A O 1
ATOM 566 N N . ARG A 1 79 ? -10.219 -7.085 27.842 1.00 45.56 79 ARG A N 1
ATOM 567 C CA . ARG A 1 79 ? -8.978 -7.688 28.304 1.00 45.56 79 ARG A CA 1
ATOM 568 C C . ARG A 1 79 ? -9.318 -8.500 29.548 1.00 45.56 79 ARG A C 1
ATOM 570 O O . ARG A 1 79 ? -9.523 -7.942 30.622 1.00 45.56 79 ARG A O 1
ATOM 577 N N . SER A 1 80 ? -9.435 -9.812 29.364 1.00 53.75 80 SER A N 1
ATOM 578 C CA . SER A 1 80 ? -9.556 -10.785 30.447 1.00 53.75 80 SER A CA 1
ATOM 579 C C . SER A 1 80 ? -8.407 -10.572 31.449 1.00 53.75 80 SER A C 1
ATOM 581 O O . SER A 1 80 ? -7.241 -10.633 31.045 1.00 53.75 80 SER A O 1
ATOM 583 N N . PRO A 1 81 ? -8.683 -10.259 32.727 1.00 59.94 81 PRO A N 1
ATOM 584 C CA . PRO A 1 81 ? -7.644 -10.082 33.726 1.00 59.94 81 PRO A CA 1
ATOM 585 C C . PRO A 1 81 ? -7.275 -11.457 34.287 1.00 59.94 81 PRO A C 1
ATOM 587 O O . PRO A 1 81 ? -8.056 -12.046 35.032 1.00 59.94 81 PRO A O 1
ATOM 590 N N . GLY A 1 82 ? -6.093 -11.980 33.948 1.00 54.97 82 GLY A N 1
ATOM 591 C CA . GLY A 1 82 ? -5.592 -13.157 34.663 1.00 54.97 82 GLY A CA 1
ATOM 592 C C . GLY A 1 82 ? -4.514 -14.023 34.026 1.00 54.97 82 GLY A C 1
ATOM 593 O O . GLY A 1 82 ? -4.176 -15.025 34.648 1.00 54.97 82 GLY A O 1
ATOM 594 N N . GLU A 1 83 ? -3.956 -13.702 32.856 1.00 50.31 83 GLU A N 1
ATOM 595 C CA . GLU A 1 83 ? -2.839 -14.511 32.348 1.00 50.31 83 GLU A CA 1
ATOM 596 C C . GLU A 1 83 ? -1.484 -14.032 32.897 1.00 50.31 83 GLU A C 1
ATOM 598 O O . GLU A 1 83 ? -1.173 -12.837 32.814 1.00 50.31 83 GLU A O 1
ATOM 603 N N . PRO A 1 84 ? -0.675 -14.936 33.485 1.00 62.84 84 PRO A N 1
ATOM 604 C CA . PRO A 1 84 ? 0.648 -14.604 33.985 1.00 62.84 84 PRO A CA 1
ATOM 605 C C . PRO A 1 84 ? 1.549 -14.188 32.822 1.00 62.84 84 PRO A C 1
ATOM 607 O O . PRO A 1 84 ? 1.669 -14.885 31.816 1.00 62.84 84 PRO A O 1
ATOM 610 N N . MET A 1 85 ? 2.189 -13.031 32.986 1.00 42.69 85 MET A N 1
ATOM 611 C CA . MET A 1 85 ? 3.178 -12.500 32.060 1.00 42.69 85 MET A CA 1
ATOM 612 C C . MET A 1 85 ? 4.328 -13.493 31.883 1.00 42.69 85 MET A C 1
ATOM 614 O O . MET A 1 85 ? 5.225 -13.578 32.718 1.00 42.69 85 MET A O 1
ATOM 618 N N . HIS A 1 86 ? 4.323 -14.211 30.764 1.00 51.91 86 HIS A N 1
ATOM 619 C CA . HIS A 1 86 ? 5.558 -14.718 30.197 1.00 51.91 86 HIS A CA 1
ATOM 620 C C . HIS A 1 86 ? 6.247 -13.553 29.492 1.00 51.91 86 HIS A C 1
ATOM 622 O O . HIS A 1 86 ? 5.844 -13.093 28.426 1.00 51.91 86 HIS A O 1
ATOM 628 N N . GLU A 1 87 ? 7.267 -13.041 30.164 1.00 52.81 87 GLU A N 1
ATOM 629 C CA . GLU A 1 87 ? 8.241 -12.084 29.670 1.00 52.81 87 GLU A CA 1
ATOM 630 C C . GLU A 1 87 ? 8.985 -12.681 28.464 1.00 52.81 87 GLU A C 1
ATOM 632 O O . GLU A 1 87 ? 10.028 -13.316 28.595 1.00 52.81 87 GLU A O 1
ATOM 637 N N . THR A 1 88 ? 8.436 -12.510 27.261 1.00 55.16 88 THR A N 1
ATOM 638 C CA . THR A 1 88 ? 9.177 -12.717 26.012 1.00 55.16 88 THR A CA 1
ATOM 639 C C . THR A 1 88 ? 9.791 -11.389 25.601 1.00 55.16 88 THR A C 1
ATOM 641 O O . THR A 1 88 ? 9.253 -10.641 24.781 1.00 55.16 88 THR A O 1
ATOM 644 N N . ALA A 1 89 ? 10.913 -11.070 26.237 1.00 51.72 89 ALA A N 1
ATOM 645 C CA . ALA A 1 89 ? 11.779 -9.986 25.822 1.00 51.72 89 ALA A CA 1
ATOM 646 C C . ALA A 1 89 ? 12.410 -10.311 24.456 1.00 51.72 89 ALA A C 1
ATOM 648 O O . ALA A 1 89 ? 13.072 -11.330 24.293 1.00 51.72 89 ALA A O 1
ATOM 649 N N . GLY A 1 90 ? 12.226 -9.399 23.499 1.00 58.00 90 GLY A N 1
ATOM 650 C CA . GLY A 1 90 ? 13.179 -9.147 22.419 1.00 58.00 90 GLY A CA 1
ATOM 651 C C . GLY A 1 90 ? 13.301 -10.208 21.327 1.00 58.00 90 GLY A C 1
ATOM 652 O O . GLY A 1 90 ? 14.275 -10.947 21.285 1.00 58.00 90 GLY A O 1
ATOM 653 N N . ALA A 1 91 ? 12.413 -10.166 20.339 1.00 48.12 91 ALA A N 1
ATOM 654 C CA . ALA A 1 91 ? 12.773 -10.564 18.983 1.00 48.12 91 ALA A CA 1
ATOM 655 C C . ALA A 1 91 ? 11.893 -9.787 18.011 1.00 48.12 91 ALA A C 1
ATOM 657 O O . ALA A 1 91 ? 10.718 -10.085 17.816 1.00 48.12 91 ALA A O 1
ATOM 658 N N . THR A 1 92 ? 12.458 -8.731 17.437 1.00 54.22 92 THR A N 1
ATOM 659 C CA . THR A 1 92 ? 11.922 -8.076 16.248 1.00 54.22 92 THR A CA 1
ATOM 660 C C . THR A 1 92 ? 11.626 -9.149 15.206 1.00 54.22 92 THR A C 1
ATOM 662 O O . THR A 1 92 ? 12.553 -9.734 14.646 1.00 54.22 92 THR A O 1
ATOM 665 N N . GLY A 1 93 ? 10.336 -9.423 14.998 1.00 50.91 93 GLY A N 1
ATOM 666 C CA . GLY A 1 93 ? 9.797 -10.380 14.039 1.00 50.91 93 GLY A CA 1
ATOM 667 C C . GLY A 1 93 ? 10.074 -9.950 12.604 1.00 50.91 93 GLY A C 1
ATOM 668 O O . GLY A 1 93 ? 9.181 -9.525 11.878 1.00 50.91 93 GLY A O 1
ATOM 669 N N . PHE A 1 94 ? 11.335 -10.043 12.202 1.00 55.72 94 PHE A N 1
ATOM 670 C CA . PHE A 1 94 ? 11.763 -9.946 10.822 1.00 55.72 94 PHE A CA 1
ATOM 671 C C . PHE A 1 94 ? 11.818 -11.367 10.265 1.00 55.72 94 PHE A C 1
ATOM 673 O O . PHE A 1 94 ? 12.875 -11.984 10.238 1.00 55.72 94 PHE A O 1
ATOM 680 N N . TRP A 1 95 ? 10.641 -11.880 9.897 1.00 56.88 95 TRP A N 1
ATOM 681 C CA . TRP A 1 95 ? 10.442 -13.036 9.017 1.00 56.88 95 TRP A CA 1
ATOM 682 C C . TRP A 1 95 ? 11.441 -14.175 9.242 1.00 56.88 95 TRP A C 1
ATOM 684 O O . TRP A 1 95 ? 12.336 -14.384 8.421 1.00 56.88 95 TRP A O 1
ATOM 694 N N . ASP A 1 96 ? 11.287 -14.928 10.333 1.00 54.50 96 ASP A N 1
ATOM 695 C CA . ASP A 1 96 ? 12.029 -16.176 10.478 1.00 54.50 96 ASP A CA 1
ATOM 696 C C . ASP A 1 96 ? 11.454 -17.209 9.497 1.00 54.50 96 ASP A C 1
ATOM 698 O O . ASP A 1 96 ? 10.560 -17.997 9.798 1.00 54.50 96 ASP A O 1
ATOM 702 N N . VAL A 1 97 ? 11.930 -17.138 8.252 1.00 57.28 97 VAL A N 1
ATOM 703 C CA . VAL A 1 97 ? 11.536 -18.013 7.136 1.00 57.28 97 VAL A CA 1
ATOM 704 C C . VAL A 1 97 ? 11.856 -19.482 7.444 1.00 57.28 97 VAL A C 1
ATOM 706 O O . VAL A 1 97 ? 11.373 -20.379 6.757 1.00 57.28 97 VAL A O 1
ATOM 709 N N . SER A 1 98 ? 12.655 -19.729 8.483 1.00 58.16 98 SER A N 1
ATOM 710 C CA . SER A 1 98 ? 13.082 -21.041 8.959 1.00 58.16 98 SER A CA 1
ATOM 711 C C . SER A 1 98 ? 11.922 -21.897 9.472 1.00 58.16 98 SER A C 1
ATOM 713 O O . SER A 1 98 ? 11.919 -23.101 9.219 1.00 58.16 98 SER A O 1
ATOM 715 N N . ASP A 1 99 ? 10.899 -21.298 10.093 1.00 58.41 99 ASP A N 1
ATOM 716 C CA . ASP A 1 99 ? 9.714 -22.039 10.563 1.00 58.41 99 ASP A CA 1
ATOM 717 C C . ASP A 1 99 ? 8.778 -22.443 9.414 1.00 58.41 99 ASP A C 1
ATOM 719 O O . ASP A 1 99 ? 8.005 -23.392 9.532 1.00 58.41 99 ASP A O 1
ATOM 723 N N . LEU A 1 100 ? 8.909 -21.809 8.242 1.00 55.50 100 LEU A N 1
ATOM 724 C CA . LEU A 1 100 ? 8.259 -22.271 7.012 1.00 55.50 100 LEU A CA 1
ATOM 725 C C . LEU A 1 100 ? 9.008 -23.455 6.357 1.00 55.50 100 LEU A C 1
ATOM 727 O O . LEU A 1 100 ? 8.518 -24.033 5.387 1.00 55.50 100 LEU A O 1
ATOM 731 N N . ILE A 1 101 ? 10.201 -23.808 6.858 1.00 54.91 101 ILE A N 1
ATOM 732 C CA . ILE A 1 101 ? 11.113 -24.805 6.270 1.00 54.91 101 ILE A CA 1
ATOM 733 C C . ILE A 1 101 ? 11.192 -26.098 7.117 1.00 54.91 101 ILE A C 1
ATOM 735 O O . ILE A 1 101 ? 11.650 -27.124 6.609 1.00 54.91 101 ILE A O 1
ATOM 739 N N . GLY A 1 102 ? 10.682 -26.116 8.357 1.00 59.12 102 GLY A N 1
ATOM 740 C CA . GLY A 1 102 ? 10.609 -27.317 9.206 1.00 59.12 102 GLY A CA 1
ATOM 741 C C . GLY A 1 102 ? 9.166 -27.745 9.495 1.00 59.12 102 GLY A C 1
ATOM 742 O O . GLY A 1 102 ? 8.462 -27.096 10.254 1.00 59.12 102 GLY A O 1
ATOM 743 N N . SER A 1 103 ? 8.667 -28.853 8.942 1.00 57.09 103 SER A N 1
ATOM 744 C CA . SER A 1 103 ? 8.613 -30.083 9.757 1.00 57.09 103 SER A CA 1
ATOM 745 C C . SER A 1 103 ? 8.438 -31.386 8.962 1.00 57.09 103 SER A C 1
ATOM 747 O O . SER A 1 103 ? 8.400 -32.446 9.570 1.00 57.09 103 SER A O 1
ATOM 749 N N . ASP A 1 104 ? 8.476 -31.348 7.629 1.00 64.06 104 ASP A N 1
ATOM 750 C CA . ASP A 1 104 ? 8.613 -32.546 6.795 1.00 64.06 104 ASP A CA 1
ATOM 751 C C . ASP A 1 104 ? 9.751 -32.299 5.807 1.00 64.06 104 ASP A C 1
ATOM 753 O O . ASP A 1 104 ? 9.559 -31.654 4.775 1.00 64.06 104 ASP A O 1
ATOM 757 N N . GLY A 1 105 ? 10.964 -32.777 6.107 1.00 66.56 105 GLY A N 1
ATOM 758 C CA . GLY A 1 105 ? 12.170 -32.499 5.304 1.00 66.56 105 GLY A CA 1
ATOM 759 C C . GLY A 1 105 ? 12.027 -32.811 3.804 1.00 66.56 105 GLY A C 1
ATOM 760 O O . GLY A 1 105 ? 12.758 -32.273 2.978 1.00 66.56 105 GLY A O 1
ATOM 761 N N . LEU A 1 106 ? 11.036 -33.621 3.433 1.00 77.75 106 LEU A N 1
ATOM 762 C CA . LEU A 1 106 ? 10.678 -33.942 2.055 1.00 77.75 106 LEU A CA 1
ATOM 763 C C . LEU A 1 106 ? 10.026 -32.755 1.310 1.00 77.75 106 LEU A C 1
ATOM 765 O O . LEU A 1 106 ? 10.349 -32.513 0.146 1.00 77.75 106 LEU A O 1
ATOM 769 N N . SER A 1 107 ? 9.182 -31.969 1.984 1.00 79.50 107 SER A N 1
ATOM 770 C CA . SER A 1 107 ? 8.514 -30.782 1.423 1.00 79.50 107 SER A CA 1
ATOM 771 C C . SER A 1 107 ? 9.501 -29.637 1.178 1.00 79.50 107 SER A C 1
ATOM 773 O O . SER A 1 107 ? 9.471 -29.004 0.120 1.00 79.50 107 SER A O 1
ATOM 775 N N . GLY A 1 108 ?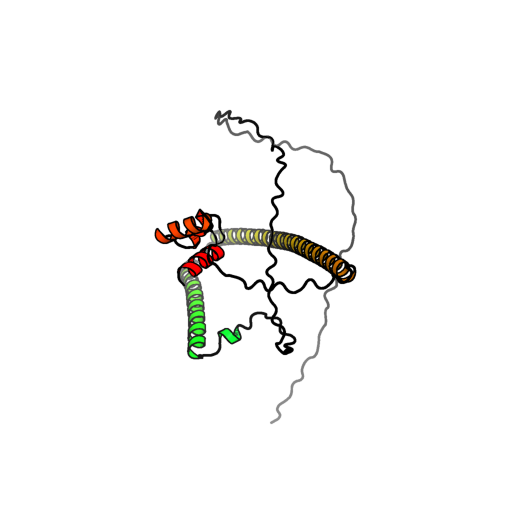 10.442 -29.424 2.105 1.00 82.94 108 GLY A N 1
ATOM 776 C CA . GLY A 1 108 ? 11.512 -28.432 1.946 1.00 82.94 108 GLY A CA 1
ATOM 777 C C . GLY A 1 108 ? 12.436 -28.750 0.765 1.00 82.94 108 GLY A C 1
ATOM 778 O O . GLY A 1 108 ? 12.747 -27.870 -0.040 1.00 82.94 108 GLY A O 1
ATOM 779 N N . ILE A 1 109 ? 12.809 -30.025 0.595 1.00 88.06 109 ILE A N 1
ATOM 780 C CA . ILE A 1 109 ? 13.638 -30.480 -0.534 1.00 88.06 109 ILE A CA 1
ATOM 781 C C . ILE A 1 109 ? 12.900 -30.316 -1.870 1.00 88.06 109 ILE A C 1
ATOM 783 O O . ILE A 1 109 ? 13.509 -29.886 -2.852 1.00 88.06 109 ILE A O 1
ATOM 787 N N . LEU A 1 110 ? 11.595 -30.607 -1.923 1.00 91.00 110 LEU A N 1
ATOM 788 C CA . LEU A 1 110 ? 10.777 -30.429 -3.130 1.00 91.00 110 LEU A CA 1
ATOM 789 C C . LEU A 1 110 ? 10.684 -28.960 -3.558 1.00 91.00 110 LEU A C 1
ATOM 791 O O . LEU A 1 110 ? 10.863 -28.660 -4.739 1.00 91.00 110 LEU A O 1
ATOM 795 N N . MET A 1 111 ? 10.464 -28.040 -2.615 1.00 88.06 111 MET A N 1
ATOM 796 C CA . MET A 1 111 ? 10.405 -26.605 -2.913 1.00 88.06 111 MET A CA 1
ATOM 797 C C . MET A 1 111 ? 11.770 -26.051 -3.328 1.00 88.06 111 MET A C 1
ATOM 799 O O . MET A 1 111 ? 11.875 -25.391 -4.365 1.00 88.06 111 MET A O 1
ATOM 803 N N . ALA A 1 112 ? 12.834 -26.380 -2.588 1.00 87.62 112 ALA A N 1
ATOM 804 C CA . ALA A 1 112 ? 14.194 -25.972 -2.939 1.00 87.62 112 ALA A CA 1
ATOM 805 C C . ALA A 1 112 ? 14.607 -26.516 -4.319 1.00 87.62 112 ALA A C 1
ATOM 807 O O . ALA A 1 112 ? 15.158 -25.783 -5.145 1.00 87.62 112 ALA A O 1
ATOM 808 N N . GLY A 1 113 ? 14.273 -27.777 -4.607 1.00 95.56 113 GLY A N 1
ATOM 809 C CA . GLY A 1 113 ? 14.496 -28.404 -5.907 1.00 95.56 113 GLY A CA 1
ATOM 810 C C . GLY A 1 113 ? 13.704 -27.734 -7.031 1.00 95.56 113 GLY A C 1
ATOM 811 O O . GLY A 1 113 ? 14.264 -27.457 -8.092 1.00 95.56 113 GLY A O 1
ATOM 812 N N . GLY A 1 114 ? 12.430 -27.411 -6.798 1.00 95.75 114 GLY A N 1
ATOM 813 C CA . GLY A 1 114 ? 11.579 -26.714 -7.764 1.00 95.75 114 GLY A CA 1
ATOM 814 C C . GLY A 1 114 ? 12.125 -25.336 -8.141 1.00 95.75 114 GLY A C 1
ATOM 815 O O . GLY A 1 114 ? 12.263 -25.024 -9.328 1.00 95.75 114 GLY A O 1
ATOM 816 N N . VAL A 1 115 ? 12.521 -24.539 -7.145 1.00 95.56 115 VAL A N 1
ATOM 817 C CA . VAL A 1 115 ? 13.126 -23.216 -7.368 1.00 95.56 115 VAL A CA 1
ATOM 818 C C . VAL A 1 115 ? 14.449 -23.345 -8.124 1.00 95.56 115 VAL A C 1
ATOM 820 O O . VAL A 1 115 ? 14.662 -22.638 -9.113 1.00 95.56 115 VAL A O 1
ATOM 823 N N . LEU A 1 116 ? 15.311 -24.292 -7.737 1.00 96.88 116 LEU A N 1
ATOM 824 C CA . LEU A 1 116 ? 16.579 -24.546 -8.424 1.00 96.88 116 LEU A CA 1
ATOM 825 C C . LEU A 1 116 ? 16.359 -24.909 -9.902 1.00 96.88 116 LEU A C 1
ATOM 827 O O . LEU A 1 116 ? 17.034 -24.371 -10.781 1.00 96.88 116 LEU A O 1
ATOM 831 N N . ILE A 1 117 ? 15.389 -25.779 -10.196 1.00 97.00 117 ILE A N 1
ATOM 832 C CA . ILE A 1 117 ? 15.050 -26.187 -11.566 1.00 97.00 117 ILE A CA 1
ATOM 833 C C . ILE A 1 117 ? 14.576 -24.986 -12.389 1.00 97.00 117 ILE A C 1
ATOM 835 O O . ILE A 1 117 ? 15.030 -24.808 -13.522 1.00 97.00 117 ILE A O 1
ATOM 839 N N . ILE A 1 118 ? 13.711 -24.137 -11.833 1.00 96.88 118 ILE A N 1
ATOM 840 C CA . ILE A 1 118 ? 13.215 -22.933 -12.515 1.00 96.88 118 ILE A CA 1
ATOM 841 C C . ILE A 1 118 ? 14.370 -21.978 -12.833 1.00 96.88 118 ILE A C 1
ATOM 843 O O . ILE A 1 118 ? 14.489 -21.514 -13.972 1.00 96.88 118 ILE A O 1
ATOM 847 N N . VAL A 1 119 ? 15.261 -21.740 -11.869 1.00 96.81 119 VAL A N 1
ATOM 848 C CA . VAL A 1 119 ? 16.462 -20.914 -12.055 1.00 96.81 119 VAL A CA 1
ATOM 849 C C . VAL A 1 119 ? 17.339 -21.495 -13.167 1.00 96.81 119 VAL A C 1
ATOM 851 O O . VAL A 1 119 ? 17.699 -20.787 -14.109 1.00 96.81 119 VAL A O 1
ATOM 854 N N . VAL A 1 120 ? 17.610 -22.802 -13.148 1.00 97.25 120 VAL A N 1
ATOM 855 C CA . VAL A 1 120 ? 18.403 -23.476 -14.189 1.00 97.25 120 VAL A CA 1
ATOM 856 C C . VAL A 1 120 ? 17.739 -23.372 -15.568 1.00 97.25 120 VAL A C 1
ATOM 858 O O . VAL A 1 120 ? 18.429 -23.118 -16.560 1.00 97.25 120 VAL A O 1
ATOM 861 N N . ILE A 1 121 ? 16.414 -23.521 -15.666 1.00 96.88 121 ILE A N 1
ATOM 862 C CA . ILE A 1 121 ? 15.669 -23.370 -16.926 1.00 96.88 121 ILE A CA 1
ATOM 863 C C . ILE A 1 121 ? 15.777 -21.934 -17.453 1.00 96.88 121 ILE A C 1
ATOM 865 O O . ILE A 1 121 ? 16.029 -21.747 -18.649 1.00 96.88 121 ILE A O 1
ATOM 869 N N . LEU A 1 122 ? 15.646 -20.925 -16.588 1.00 95.38 122 LEU A N 1
ATOM 870 C CA . LEU A 1 122 ? 15.781 -19.511 -16.950 1.00 95.38 122 LEU A CA 1
ATOM 871 C C . LEU A 1 122 ? 17.198 -19.190 -17.441 1.00 95.38 122 LEU A C 1
ATOM 873 O O . LEU A 1 122 ? 17.350 -18.634 -18.534 1.00 95.38 122 LEU A O 1
ATOM 877 N N . LEU A 1 123 ? 18.238 -19.621 -16.718 1.00 95.12 123 LEU A N 1
ATOM 878 C CA . LEU A 1 123 ? 19.627 -19.458 -17.161 1.00 95.12 123 LEU A CA 1
ATOM 879 C C . LEU A 1 123 ? 19.876 -20.177 -18.493 1.00 95.12 123 LEU A C 1
ATOM 881 O O . LEU A 1 123 ? 20.430 -19.589 -19.423 1.00 95.12 123 LEU A O 1
ATOM 885 N N . ARG A 1 124 ? 19.405 -21.420 -18.646 1.00 94.50 124 ARG A N 1
ATOM 886 C CA . ARG A 1 124 ? 19.569 -22.193 -19.886 1.00 94.50 124 ARG A CA 1
ATOM 887 C C . ARG A 1 124 ? 18.838 -21.550 -21.064 1.00 94.50 124 ARG A C 1
ATOM 889 O O . ARG A 1 124 ? 19.352 -21.595 -22.185 1.00 94.50 124 ARG A O 1
ATOM 896 N N . ARG A 1 125 ? 17.673 -20.934 -20.836 1.00 93.50 125 ARG A N 1
ATOM 897 C CA . ARG A 1 125 ? 16.913 -20.187 -21.852 1.00 93.50 125 ARG A CA 1
ATOM 898 C C . ARG A 1 125 ? 17.665 -18.931 -22.290 1.00 93.50 125 ARG A C 1
ATOM 900 O O . ARG A 1 125 ? 17.794 -18.709 -23.495 1.00 93.50 125 ARG A O 1
ATOM 907 N N . LEU A 1 126 ? 18.239 -18.174 -21.351 1.00 91.00 126 LEU A N 1
ATOM 908 C CA . LEU A 1 126 ? 19.078 -17.014 -21.674 1.00 91.00 126 LEU A CA 1
ATOM 909 C C . LEU A 1 126 ? 20.361 -17.413 -22.420 1.00 91.00 126 LEU A C 1
ATOM 911 O O . LEU A 1 126 ? 20.763 -16.748 -23.376 1.00 91.00 126 LEU A O 1
ATOM 915 N N . TRP A 1 127 ? 21.002 -18.514 -22.025 1.00 89.38 127 TRP A N 1
ATOM 916 C CA . TRP A 1 127 ? 22.280 -18.933 -22.607 1.00 89.38 127 TRP A CA 1
ATOM 917 C C . TRP A 1 127 ? 22.103 -19.583 -23.987 1.00 89.38 127 TRP A C 1
ATOM 919 O O . TRP A 1 127 ? 22.923 -19.359 -24.883 1.00 89.38 127 TRP A O 1
ATOM 929 N N . ARG A 1 128 ? 21.002 -20.319 -24.218 1.00 85.44 128 ARG A N 1
ATOM 930 C CA . ARG A 1 128 ? 20.650 -20.846 -25.553 1.00 85.44 128 ARG A CA 1
ATOM 931 C C . ARG A 1 128 ? 20.423 -19.732 -26.576 1.00 85.44 128 ARG A C 1
ATOM 933 O O . ARG A 1 128 ? 20.808 -19.906 -27.730 1.00 85.44 128 ARG A O 1
ATOM 940 N N . GLY A 1 129 ? 19.849 -18.601 -26.159 1.00 76.75 129 GLY A N 1
ATOM 941 C CA . GLY A 1 129 ? 19.660 -17.433 -27.025 1.00 76.75 129 GLY A CA 1
ATOM 942 C C . GLY A 1 129 ? 20.979 -16.800 -27.476 1.00 76.75 129 GLY A C 1
ATOM 943 O O . GLY A 1 129 ? 21.095 -16.391 -28.629 1.00 76.75 129 GLY A O 1
ATOM 944 N N . LYS A 1 130 ? 21.997 -16.787 -26.605 1.00 74.12 130 LYS A N 1
ATOM 945 C CA . LYS A 1 130 ? 23.327 -16.247 -26.931 1.00 74.12 130 LYS A CA 1
ATOM 946 C C . LYS A 1 130 ? 24.145 -17.183 -27.829 1.00 74.12 130 LYS A C 1
ATOM 948 O O . LYS A 1 130 ? 24.741 -16.717 -28.793 1.00 74.12 130 LYS A O 1
ATOM 953 N N . ARG A 1 131 ? 24.127 -18.505 -27.595 1.00 73.19 131 ARG A N 1
ATOM 954 C CA . ARG A 1 131 ? 24.941 -19.464 -28.382 1.00 73.19 131 ARG A CA 1
ATOM 955 C C . ARG A 1 131 ? 24.571 -19.545 -29.867 1.00 73.19 131 ARG A C 1
ATOM 957 O O . ARG A 1 131 ? 25.451 -19.805 -30.676 1.00 73.19 131 ARG A O 1
ATOM 964 N N . ARG A 1 132 ? 23.310 -19.295 -30.243 1.00 68.75 132 ARG A N 1
ATOM 965 C CA . ARG A 1 132 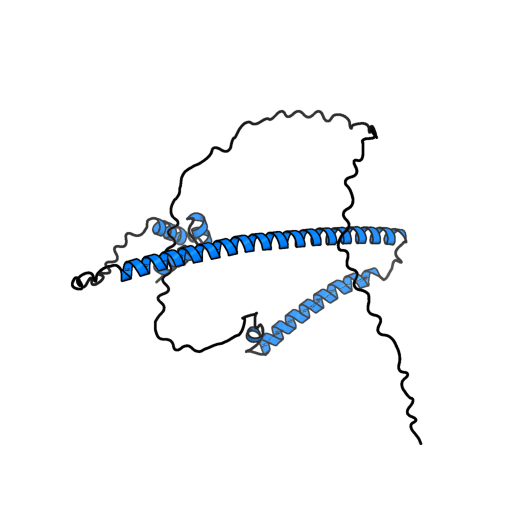? 22.897 -19.283 -31.662 1.00 68.75 132 ARG A CA 1
ATOM 966 C C . ARG A 1 132 ? 23.369 -18.050 -32.437 1.00 68.75 132 ARG A C 1
ATOM 968 O O . ARG A 1 132 ? 23.345 -18.086 -33.657 1.00 68.75 132 ARG A O 1
ATOM 975 N N . ARG A 1 133 ? 23.797 -16.979 -31.760 1.00 60.84 133 ARG A N 1
ATOM 976 C CA . ARG A 1 133 ? 24.173 -15.710 -32.407 1.00 60.84 133 ARG A CA 1
ATOM 977 C C . ARG A 1 133 ? 25.667 -15.584 -32.720 1.00 60.84 133 ARG A C 1
ATOM 979 O O . ARG A 1 133 ? 26.043 -14.684 -33.450 1.00 60.84 133 ARG A O 1
ATOM 986 N N . HIS A 1 134 ? 26.515 -16.476 -32.203 1.00 56.44 134 HIS A N 1
ATOM 987 C CA . HIS A 1 134 ? 27.974 -16.375 -32.362 1.00 56.44 134 HIS A CA 1
ATOM 988 C C . HIS A 1 134 ? 28.566 -17.252 -33.474 1.00 56.44 134 HIS A C 1
ATOM 990 O O . HIS A 1 134 ? 29.779 -17.254 -33.645 1.00 56.44 134 HIS A O 1
ATOM 996 N N . ALA A 1 135 ? 27.752 -18.015 -34.210 1.00 66.81 135 ALA A N 1
ATOM 997 C CA . ALA A 1 135 ? 28.279 -19.020 -35.131 1.00 66.81 135 ALA A CA 1
ATOM 998 C C . ALA A 1 135 ? 28.532 -18.533 -36.570 1.00 66.81 135 ALA A C 1
ATOM 1000 O O . ALA A 1 135 ? 29.205 -19.259 -37.292 1.00 66.81 135 ALA A O 1
ATOM 1001 N N . THR A 1 136 ? 28.049 -17.361 -37.011 1.00 59.31 136 THR A N 1
ATOM 1002 C CA . THR A 1 136 ? 28.136 -17.036 -38.455 1.00 59.31 136 THR A CA 1
ATOM 1003 C C . THR A 1 136 ? 28.426 -15.600 -38.880 1.00 59.31 136 THR A C 1
ATOM 1005 O O . THR A 1 136 ? 28.770 -15.434 -40.042 1.00 59.31 136 THR A O 1
ATOM 1008 N N . GLU A 1 137 ? 28.383 -14.568 -38.035 1.00 66.06 137 GLU A N 1
ATOM 1009 C CA . GLU A 1 137 ? 28.616 -13.197 -38.526 1.00 66.06 137 GLU A CA 1
ATOM 1010 C C . GLU A 1 137 ? 29.521 -12.409 -37.584 1.00 66.06 137 GLU A C 1
ATOM 1012 O O . GLU A 1 137 ? 29.161 -12.072 -36.457 1.00 66.06 137 GLU A O 1
ATOM 1017 N N . THR A 1 138 ? 30.736 -12.120 -38.051 1.00 75.69 138 THR A N 1
ATOM 1018 C CA . THR A 1 138 ? 31.561 -11.057 -37.482 1.00 75.69 138 THR A CA 1
ATOM 1019 C C . THR A 1 138 ? 30.791 -9.745 -37.655 1.00 75.69 138 THR A C 1
ATOM 1021 O O . THR A 1 138 ? 30.562 -9.350 -38.801 1.00 75.69 138 THR A O 1
ATOM 1024 N N . PRO A 1 139 ? 30.359 -9.084 -36.566 1.00 72.31 139 PRO A N 1
ATOM 1025 C CA . PRO A 1 139 ? 29.483 -7.924 -36.643 1.00 72.31 139 PRO A CA 1
ATOM 1026 C C . PRO A 1 139 ? 30.174 -6.813 -37.419 1.00 72.31 139 PRO A C 1
ATOM 1028 O O . PRO A 1 139 ? 31.307 -6.423 -37.104 1.00 72.31 139 PRO A O 1
ATOM 1031 N N . THR A 1 140 ? 29.487 -6.303 -38.433 1.00 87.81 140 THR A N 1
ATOM 1032 C CA . THR A 1 140 ? 30.021 -5.219 -39.251 1.00 87.81 140 THR A CA 1
ATOM 1033 C C . THR A 1 140 ? 30.246 -3.977 -38.374 1.00 87.81 140 THR A C 1
ATOM 1035 O O . THR A 1 140 ? 29.490 -3.736 -37.428 1.00 87.81 140 THR A O 1
ATOM 1038 N N . PRO A 1 141 ? 31.253 -3.129 -38.659 1.00 88.81 141 PRO A N 1
ATOM 1039 C CA . PRO A 1 141 ? 31.497 -1.910 -37.879 1.00 88.81 141 PRO A CA 1
ATOM 1040 C C . PRO A 1 141 ? 30.264 -0.997 -37.749 1.00 88.81 141 PRO A C 1
ATOM 1042 O O . PRO A 1 141 ? 30.105 -0.293 -36.754 1.00 88.81 141 PRO A O 1
ATOM 1045 N N . ARG A 1 142 ? 29.346 -1.044 -38.725 1.00 87.69 142 ARG A N 1
ATOM 1046 C CA . ARG A 1 142 ? 28.074 -0.306 -38.691 1.00 87.69 142 ARG A CA 1
ATOM 1047 C C . ARG A 1 142 ? 27.105 -0.842 -37.634 1.00 87.69 142 ARG A C 1
ATOM 1049 O O . ARG A 1 142 ? 26.460 -0.048 -36.952 1.00 87.69 142 ARG A O 1
ATOM 1056 N N . GLU A 1 143 ? 27.037 -2.156 -37.450 1.00 87.75 143 GLU A N 1
ATOM 1057 C CA . GLU A 1 143 ? 26.201 -2.779 -36.418 1.00 87.75 143 GLU A CA 1
ATOM 1058 C C . GLU A 1 143 ? 26.736 -2.511 -35.012 1.00 87.75 143 GLU A C 1
ATOM 1060 O O . GLU A 1 143 ? 25.949 -2.293 -34.094 1.00 87.75 143 GLU A O 1
ATOM 1065 N N . GLN A 1 144 ? 28.060 -2.443 -34.838 1.00 87.88 144 GLN A N 1
ATOM 1066 C CA . GLN A 1 144 ? 28.657 -2.084 -33.546 1.00 87.88 144 GLN A CA 1
ATOM 1067 C C . GLN A 1 144 ? 28.279 -0.656 -33.129 1.00 87.88 144 GLN A C 1
ATOM 1069 O O . GLN A 1 144 ? 27.921 -0.423 -31.975 1.00 87.88 144 GLN A O 1
ATOM 1074 N N . ILE A 1 145 ? 28.269 0.292 -34.073 1.00 93.19 145 ILE A N 1
ATOM 1075 C CA . ILE A 1 145 ? 27.836 1.674 -33.810 1.00 93.19 145 ILE A CA 1
ATOM 1076 C C . ILE A 1 145 ? 26.342 1.724 -33.457 1.00 93.19 145 ILE A C 1
ATOM 1078 O O . ILE A 1 145 ? 25.955 2.427 -32.522 1.00 93.19 145 ILE A O 1
ATOM 1082 N N . ALA A 1 146 ? 25.498 0.964 -34.162 1.00 91.44 146 ALA A N 1
ATOM 1083 C CA . ALA A 1 146 ? 24.072 0.872 -33.846 1.00 91.44 146 ALA A CA 1
ATOM 1084 C C . ALA A 1 146 ? 23.834 0.267 -32.449 1.00 91.44 146 ALA A C 1
ATOM 1086 O O . ALA A 1 146 ? 23.047 0.804 -31.670 1.00 91.44 146 ALA A O 1
ATOM 1087 N N . ALA A 1 147 ? 24.572 -0.787 -32.088 1.00 89.38 147 ALA A N 1
ATOM 1088 C CA . ALA A 1 147 ? 24.498 -1.406 -30.768 1.00 89.38 147 ALA A CA 1
ATOM 1089 C C . ALA A 1 147 ? 24.908 -0.430 -29.651 1.00 89.38 147 ALA A C 1
ATOM 1091 O O . ALA A 1 147 ? 24.198 -0.318 -28.650 1.00 89.38 147 ALA A O 1
ATOM 1092 N N . LEU A 1 148 ? 25.986 0.338 -29.839 1.00 94.25 148 LEU A N 1
ATOM 1093 C CA . LEU A 1 148 ? 26.418 1.351 -28.869 1.00 94.25 148 LEU A CA 1
ATOM 1094 C C . LEU A 1 148 ? 25.370 2.453 -28.667 1.00 94.25 148 LEU A C 1
ATOM 1096 O O . LEU A 1 148 ? 25.142 2.862 -27.529 1.00 94.25 148 LEU A O 1
ATOM 1100 N N . ARG A 1 149 ? 24.676 2.888 -29.729 1.00 94.94 149 ARG A N 1
ATOM 1101 C CA . ARG A 1 149 ? 23.563 3.848 -29.607 1.00 94.94 149 ARG A CA 1
ATOM 1102 C C . ARG A 1 149 ? 22.411 3.284 -28.783 1.00 94.94 149 ARG A C 1
ATOM 1104 O O . ARG A 1 149 ? 21.982 3.930 -27.834 1.00 94.94 149 ARG A O 1
ATOM 1111 N N . THR A 1 150 ? 21.981 2.051 -29.063 1.00 93.56 150 THR A N 1
ATOM 1112 C CA . THR A 1 150 ? 20.916 1.408 -28.267 1.00 93.56 150 THR A CA 1
ATOM 1113 C C . THR A 1 150 ? 21.324 1.211 -26.805 1.00 93.56 150 THR A C 1
ATOM 1115 O O . THR A 1 150 ? 20.499 1.322 -25.901 1.00 93.56 150 THR A O 1
ATOM 1118 N N . GLN A 1 151 ? 22.609 0.961 -26.540 1.00 94.25 151 GLN A N 1
ATOM 1119 C CA . GLN A 1 151 ? 23.120 0.858 -25.179 1.00 94.25 151 GLN A CA 1
ATOM 1120 C C . GLN A 1 151 ? 23.117 2.216 -24.465 1.00 94.25 151 GLN A C 1
ATOM 1122 O O . GLN A 1 151 ? 22.774 2.266 -23.284 1.00 94.25 151 GLN A O 1
ATOM 1127 N N . ALA A 1 152 ? 23.466 3.301 -25.161 1.00 95.81 152 ALA A N 1
ATOM 1128 C CA . ALA A 1 152 ? 23.404 4.656 -24.620 1.00 95.81 152 ALA A CA 1
ATOM 1129 C C . ALA A 1 152 ? 21.959 5.075 -24.295 1.00 95.81 152 ALA A C 1
ATOM 1131 O O . ALA A 1 152 ? 21.708 5.560 -23.196 1.00 95.81 152 ALA A O 1
ATOM 1132 N N . GLU A 1 153 ? 21.001 4.793 -25.184 1.00 96.44 153 GLU A N 1
ATOM 1133 C CA . GLU A 1 153 ? 19.570 5.047 -24.945 1.00 96.44 153 GLU A CA 1
ATOM 1134 C C . GLU A 1 153 ? 19.019 4.238 -23.762 1.00 96.44 153 GLU A C 1
ATOM 1136 O O . GLU A 1 153 ? 18.222 4.729 -22.963 1.00 96.44 153 GLU A O 1
ATOM 1141 N N . ASN A 1 154 ? 19.453 2.986 -23.608 1.00 95.56 154 ASN A N 1
ATOM 1142 C CA . ASN A 1 154 ? 19.048 2.180 -22.459 1.00 95.56 154 ASN A CA 1
ATOM 1143 C C . ASN A 1 154 ? 19.643 2.715 -21.151 1.00 95.56 154 ASN A C 1
ATOM 1145 O O . ASN A 1 154 ? 18.960 2.703 -20.128 1.00 95.56 154 ASN A O 1
ATOM 1149 N N . ARG A 1 155 ? 20.890 3.205 -21.168 1.00 95.88 155 ARG A N 1
ATOM 1150 C CA . ARG A 1 155 ? 21.509 3.836 -19.993 1.00 95.88 155 ARG A CA 1
ATOM 1151 C C . ARG A 1 155 ? 20.766 5.099 -19.583 1.00 95.88 155 ARG A C 1
ATOM 1153 O O . ARG A 1 155 ? 20.426 5.216 -18.410 1.00 95.88 155 ARG A O 1
ATOM 1160 N N . SER A 1 156 ? 20.426 5.968 -20.535 1.00 95.81 156 SER A N 1
ATOM 1161 C CA . SER A 1 156 ? 19.677 7.187 -20.224 1.00 95.81 156 SER A CA 1
ATOM 1162 C C . SER A 1 156 ? 18.299 6.869 -19.634 1.00 95.81 156 SER A C 1
ATOM 1164 O O . SER A 1 156 ? 17.900 7.495 -18.662 1.00 95.81 156 SER A O 1
ATOM 1166 N N . ARG A 1 157 ? 17.597 5.839 -20.133 1.00 96.62 157 ARG A N 1
ATOM 1167 C CA . ARG A 1 157 ? 16.319 5.387 -19.546 1.00 96.62 157 ARG A CA 1
ATOM 1168 C C . ARG A 1 157 ? 16.462 4.884 -18.110 1.00 96.62 157 ARG A C 1
ATOM 1170 O O . ARG A 1 157 ? 15.598 5.162 -17.285 1.00 96.62 157 ARG A O 1
ATOM 1177 N N . ILE A 1 158 ? 17.529 4.143 -17.811 1.00 97.56 158 ILE A N 1
ATOM 1178 C CA . ILE A 1 158 ? 17.795 3.650 -16.451 1.00 97.56 158 ILE A CA 1
ATOM 1179 C C . ILE A 1 158 ? 18.109 4.819 -15.513 1.00 97.56 158 ILE A C 1
ATOM 1181 O O . ILE A 1 158 ? 17.639 4.830 -14.378 1.00 97.56 158 ILE A O 1
ATOM 1185 N N . GLU A 1 159 ? 18.869 5.809 -15.978 1.00 97.12 159 GLU A N 1
ATOM 1186 C CA . GLU A 1 159 ? 19.158 7.024 -15.211 1.00 97.12 159 GLU A CA 1
ATOM 1187 C C . GLU A 1 159 ? 17.885 7.828 -14.930 1.00 97.12 159 GLU A C 1
ATOM 1189 O O . GLU A 1 159 ? 17.648 8.193 -13.779 1.00 97.12 159 GLU A O 1
ATOM 1194 N N . THR A 1 160 ? 17.015 8.016 -15.928 1.00 97.44 160 THR A N 1
ATOM 1195 C CA . THR A 1 160 ? 15.705 8.659 -15.739 1.00 97.44 160 THR A CA 1
ATOM 1196 C C . THR A 1 160 ? 14.855 7.909 -14.717 1.00 97.44 160 THR A C 1
ATOM 1198 O O . THR A 1 160 ? 14.360 8.515 -13.771 1.00 97.44 160 THR A O 1
ATOM 1201 N N . PHE A 1 161 ? 14.745 6.586 -14.853 1.00 97.94 161 PHE A N 1
ATOM 1202 C CA . PHE A 1 161 ? 13.984 5.765 -13.913 1.00 97.94 161 PHE A CA 1
ATOM 1203 C C . PHE A 1 161 ? 14.552 5.830 -12.489 1.00 97.94 161 PHE A C 1
ATOM 1205 O O . PHE A 1 161 ? 13.802 5.838 -11.518 1.00 97.94 161 PHE A O 1
ATOM 1212 N N . ARG A 1 162 ? 15.880 5.902 -12.334 1.00 98.31 162 ARG A N 1
ATOM 1213 C CA . ARG A 1 162 ? 16.520 6.034 -11.019 1.00 98.31 162 ARG A CA 1
ATOM 1214 C C . ARG A 1 162 ? 16.154 7.352 -10.340 1.00 98.31 162 ARG A C 1
ATOM 1216 O O . ARG A 1 162 ? 15.922 7.352 -9.133 1.00 98.31 162 ARG A O 1
ATOM 1223 N N . ILE A 1 163 ? 16.128 8.447 -11.096 1.00 98.38 163 ILE A N 1
ATOM 1224 C CA . ILE A 1 163 ? 15.723 9.759 -10.580 1.00 98.38 163 ILE A CA 1
ATOM 1225 C C . ILE A 1 163 ? 14.246 9.710 -10.170 1.00 98.38 163 ILE A C 1
ATOM 1227 O O . ILE A 1 163 ? 13.919 10.049 -9.038 1.00 98.38 163 ILE A O 1
ATOM 1231 N N . GLU A 1 164 ? 13.380 9.164 -11.025 1.00 97.81 164 GLU A N 1
ATOM 1232 C CA . GLU A 1 164 ? 11.949 9.007 -10.738 1.00 97.81 164 GLU A CA 1
ATOM 1233 C C . GLU A 1 164 ? 11.687 8.141 -9.493 1.00 97.81 164 GLU A C 1
ATOM 1235 O O . GLU A 1 164 ? 10.898 8.511 -8.626 1.00 97.81 164 GLU A O 1
ATOM 1240 N N . ALA A 1 165 ? 12.396 7.019 -9.344 1.00 97.50 165 ALA A N 1
ATOM 1241 C CA . ALA A 1 165 ? 12.287 6.159 -8.168 1.00 97.50 165 ALA A CA 1
ATOM 1242 C C . ALA A 1 165 ? 12.736 6.872 -6.880 1.00 97.50 165 ALA A C 1
ATOM 1244 O O . ALA A 1 165 ? 12.146 6.678 -5.812 1.00 97.50 165 ALA A O 1
ATOM 1245 N N . HIS A 1 166 ? 13.772 7.709 -6.970 1.00 97.94 166 HIS A N 1
ATOM 1246 C CA . HIS A 1 166 ? 14.236 8.511 -5.843 1.00 97.94 166 HIS A CA 1
ATOM 1247 C C . HIS A 1 166 ? 13.197 9.570 -5.442 1.00 97.94 166 HIS A C 1
ATOM 1249 O O . HIS A 1 166 ? 12.897 9.719 -4.254 1.00 97.94 166 HIS A O 1
ATOM 1255 N N . ASP A 1 167 ? 12.590 10.247 -6.413 1.00 98.25 167 ASP A N 1
ATOM 1256 C CA . ASP A 1 167 ? 11.544 11.241 -6.162 1.00 98.25 167 ASP A CA 1
ATOM 1257 C C . ASP A 1 167 ? 10.274 10.602 -5.591 1.00 98.25 167 ASP A C 1
ATOM 1259 O O . ASP A 1 167 ? 9.709 11.105 -4.617 1.00 98.25 167 ASP A O 1
ATOM 1263 N N . PHE A 1 168 ? 9.882 9.433 -6.101 1.00 98.12 168 PHE A N 1
ATOM 1264 C CA . PHE A 1 168 ? 8.785 8.647 -5.540 1.00 98.12 168 PHE A CA 1
ATOM 1265 C C . PHE A 1 168 ? 9.051 8.251 -4.082 1.00 98.12 168 PHE A C 1
ATOM 1267 O O . PHE A 1 168 ? 8.172 8.369 -3.228 1.00 98.12 168 PHE A O 1
ATOM 1274 N N . THR A 1 169 ? 10.281 7.836 -3.764 1.00 97.94 169 THR A N 1
ATOM 1275 C CA . THR A 1 169 ? 10.667 7.481 -2.389 1.00 97.94 169 THR A CA 1
ATOM 1276 C C . THR A 1 169 ? 10.561 8.690 -1.459 1.00 97.94 169 THR A C 1
ATOM 1278 O O . THR A 1 169 ? 10.023 8.572 -0.357 1.00 97.94 169 THR A O 1
ATOM 1281 N N . ARG A 1 170 ? 10.996 9.873 -1.911 1.00 98.50 170 ARG A N 1
ATOM 1282 C CA . ARG A 1 170 ? 10.830 11.129 -1.160 1.00 98.50 170 ARG A CA 1
ATOM 1283 C C . ARG A 1 170 ? 9.363 11.488 -0.947 1.00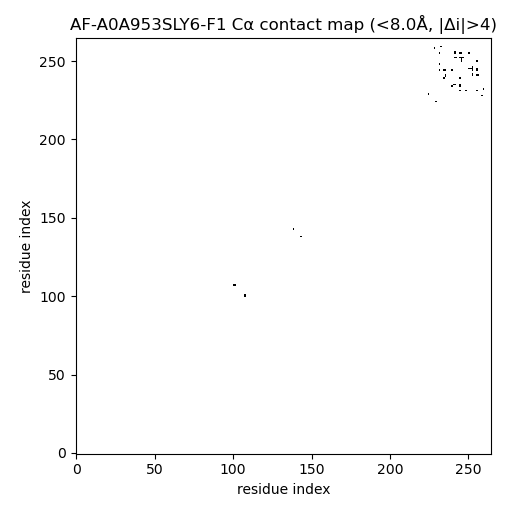 98.50 170 ARG A C 1
ATOM 1285 O O . ARG A 1 170 ? 8.988 11.890 0.152 1.00 98.50 170 ARG A O 1
ATOM 1292 N N . GLN A 1 171 ? 8.531 11.313 -1.968 1.00 98.38 171 GLN A N 1
ATOM 1293 C CA . GLN A 1 171 ? 7.095 11.553 -1.866 1.00 98.38 171 GLN A CA 1
ATOM 1294 C C . GLN A 1 171 ? 6.430 10.605 -0.857 1.00 98.38 171 GLN A C 1
ATOM 1296 O O . GLN A 1 171 ? 5.605 11.041 -0.053 1.00 98.38 171 GLN A O 1
ATOM 1301 N N . MET A 1 172 ? 6.798 9.321 -0.871 1.00 97.56 172 MET A N 1
ATOM 1302 C CA . MET A 1 172 ? 6.293 8.340 0.092 1.00 97.56 172 MET A CA 1
ATOM 1303 C C . MET A 1 172 ? 6.749 8.646 1.519 1.00 97.56 172 MET A C 1
ATOM 1305 O O . MET A 1 172 ? 5.927 8.555 2.428 1.00 97.56 172 MET A O 1
ATOM 1309 N N . ALA A 1 173 ? 8.001 9.071 1.717 1.00 97.75 173 ALA A N 1
ATOM 1310 C CA . ALA A 1 173 ? 8.494 9.500 3.026 1.00 97.75 173 ALA A CA 1
ATOM 1311 C C . ALA A 1 173 ? 7.670 10.676 3.577 1.00 97.75 173 ALA A C 1
ATOM 1313 O O . ALA A 1 173 ? 7.092 10.563 4.652 1.00 97.75 173 ALA A O 1
ATOM 1314 N N . ALA A 1 174 ? 7.480 11.736 2.784 1.00 98.56 174 ALA A N 1
ATOM 1315 C CA . ALA A 1 174 ? 6.688 12.897 3.198 1.00 98.56 174 ALA A CA 1
ATOM 1316 C C . ALA A 1 174 ? 5.223 12.544 3.537 1.00 98.56 174 ALA A C 1
ATOM 1318 O O . ALA A 1 174 ? 4.630 13.092 4.473 1.00 98.56 174 ALA A O 1
ATOM 1319 N N . LEU A 1 175 ? 4.620 11.612 2.789 1.00 98.00 175 LEU A N 1
ATOM 1320 C CA . LEU A 1 175 ? 3.266 11.132 3.070 1.00 98.00 175 LEU A CA 1
ATOM 1321 C C . LEU A 1 175 ? 3.200 10.348 4.387 1.00 98.00 175 LEU A C 1
ATOM 1323 O O . LEU A 1 175 ? 2.230 10.495 5.136 1.00 98.00 175 LEU A O 1
ATOM 1327 N N . LE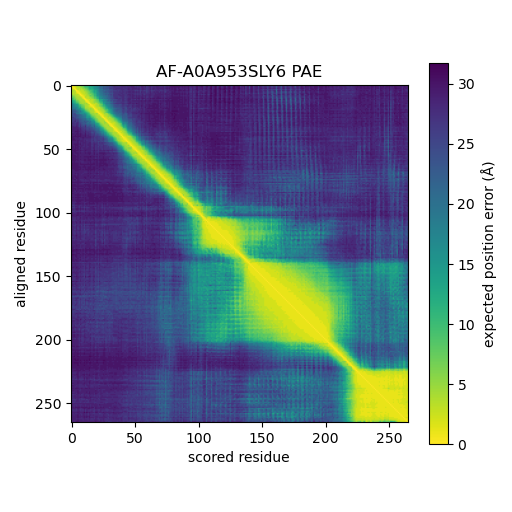U A 1 176 ? 4.197 9.504 4.657 1.00 97.31 176 LEU A N 1
ATOM 1328 C CA . LEU A 1 176 ? 4.286 8.751 5.905 1.00 97.31 176 LEU A CA 1
ATOM 1329 C C . LEU A 1 176 ? 4.495 9.681 7.098 1.00 97.31 176 LEU A C 1
ATOM 1331 O O . LEU A 1 176 ? 3.773 9.531 8.080 1.00 97.31 176 LEU A O 1
ATOM 1335 N N . ASP A 1 177 ? 5.359 10.687 6.978 1.00 97.94 177 ASP A N 1
ATOM 1336 C CA . ASP A 1 177 ? 5.581 11.693 8.023 1.00 97.94 177 ASP A CA 1
ATOM 1337 C C . ASP A 1 177 ? 4.284 12.444 8.356 1.00 97.94 177 ASP A C 1
ATOM 1339 O O . ASP A 1 177 ? 3.916 12.604 9.519 1.00 97.94 177 ASP A O 1
ATOM 1343 N N . THR A 1 178 ? 3.513 12.819 7.330 1.00 98.12 178 THR A N 1
ATOM 1344 C CA . THR A 1 178 ? 2.203 13.468 7.513 1.00 98.12 178 THR A CA 1
ATOM 1345 C C . THR A 1 178 ? 1.218 12.561 8.257 1.00 98.12 178 THR A C 1
ATOM 1347 O O . THR A 1 178 ? 0.459 13.013 9.119 1.00 98.12 178 THR A O 1
ATOM 1350 N N . LYS A 1 179 ? 1.200 11.265 7.924 1.00 95.69 179 LYS A N 1
ATOM 1351 C CA . LYS A 1 179 ? 0.332 10.289 8.595 1.00 95.69 179 LYS A CA 1
ATOM 1352 C C . LYS A 1 179 ? 0.781 10.028 10.032 1.00 95.69 179 LYS A C 1
ATOM 1354 O O . LYS A 1 179 ? -0.085 9.921 10.896 1.00 95.69 179 LYS A O 1
ATOM 1359 N N . ALA A 1 180 ? 2.085 9.962 10.288 1.00 98.38 180 ALA A N 1
ATOM 1360 C CA . ALA A 1 180 ? 2.648 9.796 11.623 1.00 98.38 180 ALA A CA 1
ATOM 1361 C C . ALA A 1 180 ? 2.267 10.977 12.527 1.00 98.38 180 ALA A C 1
ATOM 1363 O O . ALA A 1 180 ? 1.659 10.760 13.571 1.00 98.38 180 ALA A O 1
ATOM 1364 N N . ALA A 1 181 ? 2.469 12.214 12.062 1.00 98.00 181 ALA A N 1
ATOM 1365 C CA . ALA A 1 181 ? 2.077 13.417 12.799 1.00 98.00 181 ALA A CA 1
ATOM 1366 C C . ALA A 1 181 ? 0.571 13.448 13.122 1.00 98.00 181 ALA A C 1
ATOM 1368 O O . ALA A 1 181 ? 0.158 13.815 14.222 1.00 98.00 181 ALA A O 1
ATOM 1369 N N . ARG A 1 182 ? -0.279 13.010 12.180 1.00 97.88 182 ARG A N 1
ATOM 1370 C CA . ARG A 1 182 ? -1.726 12.903 12.419 1.00 97.88 182 ARG A CA 1
ATOM 1371 C C . ARG A 1 182 ? -2.068 11.856 13.482 1.00 97.88 182 ARG A C 1
ATOM 1373 O O . ARG A 1 182 ? -3.004 12.067 14.249 1.00 97.88 182 ARG A O 1
ATOM 1380 N N . LEU A 1 183 ? -1.359 10.729 13.510 1.00 97.75 183 LEU A N 1
ATOM 1381 C CA . LEU A 1 183 ? -1.556 9.701 14.533 1.00 97.75 183 LEU A CA 1
ATOM 1382 C C . LEU A 1 183 ? -1.102 10.192 15.909 1.00 97.75 183 LEU A C 1
ATOM 1384 O O . LEU A 1 183 ? -1.850 10.021 16.866 1.00 97.75 183 LEU A O 1
ATOM 1388 N N . GLU A 1 184 ? 0.046 10.863 16.002 1.00 98.38 184 GLU A N 1
ATOM 1389 C CA . GLU A 1 184 ? 0.522 11.484 17.247 1.00 98.38 184 GLU A CA 1
ATOM 1390 C C . GLU A 1 184 ? -0.494 12.490 17.800 1.00 98.38 184 GLU A C 1
ATOM 1392 O O . GLU A 1 184 ? -0.813 12.468 18.988 1.00 98.38 184 GLU A O 1
ATOM 1397 N N . GLN A 1 185 ? -1.086 13.311 16.930 1.00 98.44 185 GLN A N 1
ATOM 1398 C CA . GLN A 1 185 ? -2.129 14.255 17.326 1.00 98.44 185 GLN A CA 1
ATOM 1399 C C . GLN A 1 185 ? -3.393 13.556 17.857 1.00 98.44 185 GLN A C 1
ATOM 1401 O O . GLN A 1 185 ? -3.981 14.013 18.835 1.00 98.44 185 GLN A O 1
ATOM 1406 N N . LEU A 1 186 ? -3.832 12.469 17.214 1.00 97.19 186 LEU A N 1
ATOM 1407 C CA . LEU A 1 186 ? -5.005 11.709 17.659 1.00 97.19 186 LEU A CA 1
ATOM 1408 C C . LEU A 1 186 ? -4.760 11.006 18.998 1.00 97.19 186 LEU A C 1
ATOM 1410 O O . LEU A 1 186 ? -5.683 10.919 19.804 1.00 97.19 186 LEU A O 1
ATOM 1414 N N . ILE A 1 187 ? -3.536 10.527 19.237 1.00 98.12 187 ILE A N 1
ATOM 1415 C CA . ILE A 1 187 ? -3.137 9.941 20.522 1.00 98.12 187 ILE A CA 1
ATOM 1416 C C . ILE A 1 187 ? -3.185 11.012 21.614 1.00 98.12 187 ILE A C 1
ATOM 1418 O O . ILE A 1 187 ? -3.838 10.800 22.630 1.00 98.12 187 ILE A O 1
ATOM 1422 N N . ALA A 1 188 ? -2.607 12.190 21.367 1.00 98.06 188 ALA A N 1
ATOM 1423 C CA . ALA A 1 188 ? -2.644 13.296 22.323 1.00 98.06 188 ALA A CA 1
ATOM 1424 C C . ALA A 1 188 ? -4.082 13.741 22.670 1.00 98.06 188 ALA A C 1
ATOM 1426 O O . ALA A 1 188 ? -4.403 13.929 23.839 1.00 98.06 188 ALA A O 1
ATOM 1427 N N . ASP A 1 189 ? -4.981 13.847 21.681 1.00 98.12 189 ASP A N 1
ATOM 1428 C CA . ASP A 1 189 ? -6.403 14.165 21.921 1.00 98.12 189 ASP A CA 1
ATOM 1429 C C . ASP A 1 189 ? -7.120 13.055 22.715 1.00 98.12 189 ASP A C 1
ATOM 1431 O O . ASP A 1 189 ? -7.974 13.338 23.558 1.00 98.12 189 ASP A O 1
ATOM 1435 N N . ALA A 1 190 ? -6.778 11.784 22.483 1.00 97.12 190 ALA A N 1
ATOM 1436 C CA . ALA A 1 190 ? -7.323 10.676 23.263 1.00 97.12 190 ALA A CA 1
ATOM 1437 C C . ALA A 1 190 ? -6.858 10.727 24.728 1.00 97.12 190 ALA A C 1
ATOM 1439 O O . ALA A 1 190 ? -7.689 10.575 25.629 1.00 97.12 190 ALA A O 1
ATOM 1440 N N . ASP A 1 191 ? -5.576 11.000 24.968 1.00 98.25 191 ASP A N 1
ATOM 1441 C CA . ASP A 1 191 ? -5.005 11.130 26.312 1.00 98.25 191 ASP A CA 1
ATOM 1442 C C . ASP A 1 191 ? -5.615 12.317 27.075 1.00 98.25 191 ASP A C 1
ATOM 1444 O O . ASP A 1 191 ? -6.020 12.169 28.232 1.00 98.25 191 ASP A O 1
ATOM 1448 N N . ASP A 1 192 ? -5.799 13.463 26.414 1.00 98.44 192 ASP A N 1
ATOM 1449 C CA . ASP A 1 192 ? -6.484 14.629 26.988 1.00 98.44 192 ASP A CA 1
ATOM 1450 C C . ASP A 1 192 ? -7.917 14.288 27.424 1.00 98.44 192 ASP A C 1
ATOM 1452 O O . ASP A 1 192 ? -8.380 14.691 28.498 1.00 98.44 192 ASP A O 1
ATOM 1456 N N . ARG A 1 193 ? -8.646 13.523 26.602 1.00 97.00 193 ARG A N 1
ATOM 1457 C CA . ARG A 1 193 ? -10.007 13.074 26.931 1.00 97.00 193 ARG A CA 1
ATOM 1458 C C . ARG A 1 193 ? -10.016 12.097 28.100 1.00 97.00 193 ARG A C 1
ATOM 1460 O O . ARG A 1 193 ? -10.890 12.221 28.958 1.00 97.00 193 ARG A O 1
ATOM 1467 N N . LEU A 1 194 ? -9.066 11.163 28.155 1.00 97.25 194 LEU A N 1
ATOM 1468 C CA . LEU A 1 194 ? -8.921 10.225 29.271 1.00 97.25 194 LEU A CA 1
ATOM 1469 C C . LEU A 1 194 ? -8.618 10.957 30.579 1.00 97.25 194 LEU A C 1
ATOM 1471 O O . LEU A 1 194 ? -9.231 10.646 31.598 1.00 97.25 194 LEU A O 1
ATOM 1475 N N . CYS A 1 195 ? -7.750 11.968 30.545 1.00 98.00 195 CYS A N 1
ATOM 1476 C CA . CYS A 1 195 ? -7.445 12.792 31.710 1.00 98.00 195 CYS A CA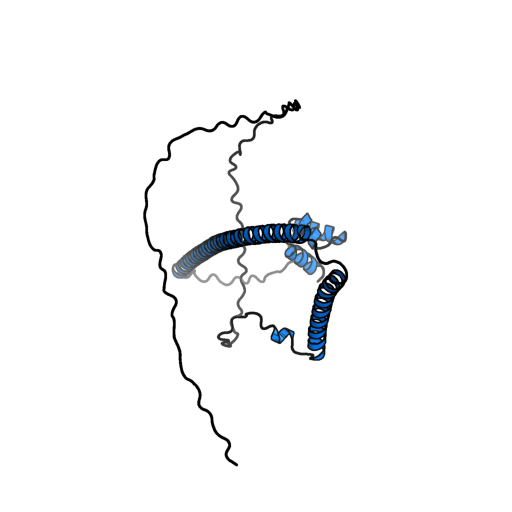 1
ATOM 1477 C C . CYS A 1 195 ? -8.700 13.519 32.225 1.00 98.00 195 CYS A C 1
ATOM 1479 O O . CYS A 1 195 ? -9.036 13.422 33.404 1.00 98.00 195 CYS A O 1
ATOM 1481 N N . ARG A 1 196 ? -9.480 14.142 31.329 1.00 96.75 196 ARG A N 1
ATOM 1482 C CA . ARG A 1 196 ? -10.753 14.801 31.690 1.00 96.75 196 ARG A CA 1
ATOM 1483 C C . ARG A 1 196 ? -11.785 13.836 32.272 1.00 96.75 196 ARG A C 1
ATOM 1485 O O . ARG A 1 196 ? -12.511 14.195 33.196 1.00 96.75 196 ARG A O 1
ATOM 1492 N N . LEU A 1 197 ? -11.875 12.625 31.722 1.00 96.56 197 LEU A N 1
ATOM 1493 C CA . LEU A 1 197 ? -12.751 11.570 32.239 1.00 96.56 197 LEU A CA 1
ATOM 1494 C C . LEU A 1 197 ? -12.318 11.135 33.642 1.00 96.56 197 LEU A C 1
ATOM 1496 O O . LEU A 1 197 ? -13.163 11.044 34.530 1.00 96.56 197 LEU A O 1
ATOM 1500 N N . ALA A 1 198 ? -11.015 10.944 33.856 1.00 95.12 198 ALA A N 1
ATOM 1501 C CA . ALA A 1 198 ? -10.466 10.605 35.161 1.00 95.12 198 ALA A CA 1
ATOM 1502 C C . ALA A 1 198 ? -10.736 11.716 36.189 1.00 95.12 198 ALA A C 1
ATOM 1504 O O . ALA A 1 198 ? -11.187 11.426 37.294 1.00 95.12 198 ALA A O 1
ATOM 1505 N N . GLU A 1 199 ? -10.538 12.988 35.840 1.00 95.94 199 GLU A N 1
ATOM 1506 C CA . GLU A 1 199 ? -10.858 14.119 36.722 1.00 95.94 199 GLU A CA 1
ATOM 1507 C C . GLU A 1 199 ? -12.352 14.176 37.077 1.00 95.94 199 GLU A C 1
ATOM 1509 O O . GLU A 1 199 ? -12.704 14.404 38.236 1.00 95.94 199 GLU A O 1
ATOM 1514 N N . ALA A 1 200 ? -13.239 13.925 36.110 1.00 94.25 200 ALA A N 1
ATOM 1515 C CA . ALA A 1 200 ? -14.681 13.889 36.342 1.00 94.25 200 ALA A CA 1
ATOM 1516 C C . ALA A 1 200 ? -15.105 12.719 37.247 1.00 94.25 200 ALA A C 1
ATOM 1518 O O . ALA A 1 200 ? -15.997 12.881 38.082 1.00 94.25 200 ALA A O 1
ATOM 1519 N N . GLU A 1 201 ? -14.459 11.559 37.114 1.00 94.69 201 GLU A N 1
ATOM 1520 C CA . GLU A 1 201 ? -14.707 10.391 37.962 1.00 94.69 201 GLU A CA 1
ATOM 1521 C C . GLU A 1 201 ? -14.253 10.633 39.410 1.00 94.69 201 GLU A C 1
ATOM 1523 O O . GLU A 1 201 ? -14.998 10.333 40.341 1.00 94.69 201 GLU A O 1
ATOM 1528 N N . HIS A 1 202 ? -13.086 11.254 39.614 1.00 93.00 202 HIS A N 1
ATOM 1529 C CA . HIS A 1 202 ? -12.574 11.578 40.953 1.00 93.00 202 HIS A CA 1
ATOM 1530 C C . HIS A 1 202 ? -13.297 12.770 41.603 1.00 93.00 202 HIS A C 1
ATOM 1532 O O . HIS A 1 202 ? -13.412 12.832 42.828 1.00 93.00 202 HIS A O 1
ATOM 1538 N N . GLY A 1 203 ? -13.770 13.729 40.803 1.00 88.44 203 GLY A N 1
ATOM 1539 C CA . GLY A 1 203 ? -14.482 14.920 41.271 1.00 88.44 203 GLY A CA 1
ATOM 1540 C C . GLY A 1 203 ? -15.980 14.711 41.504 1.00 88.44 203 GLY A C 1
ATOM 1541 O O . GLY A 1 203 ? -16.611 15.533 42.174 1.00 88.44 203 GLY A O 1
ATOM 1542 N N . SER A 1 204 ? -16.571 13.632 40.978 1.00 81.25 204 SER A N 1
ATOM 1543 C CA . SER A 1 204 ? -17.973 13.314 41.235 1.00 81.25 204 SER A CA 1
ATOM 1544 C C . SER A 1 204 ? -18.117 12.773 42.664 1.00 81.25 204 SER A C 1
ATOM 1546 O O . SER A 1 204 ? -17.608 11.690 42.954 1.00 81.25 204 SER A O 1
ATOM 1548 N N . PRO A 1 205 ? -18.830 13.468 43.575 1.00 79.62 205 PRO A N 1
ATOM 1549 C CA . PRO A 1 205 ? -19.089 12.938 44.908 1.00 79.62 205 PRO A CA 1
ATOM 1550 C C . PRO A 1 205 ? -19.770 11.567 44.788 1.00 79.62 205 PRO A C 1
ATOM 1552 O O . PRO A 1 205 ? -20.557 11.373 43.853 1.00 79.62 205 PRO A O 1
ATOM 1555 N N . PRO A 1 206 ? -19.475 10.620 45.702 1.00 72.31 206 PRO A N 1
ATOM 1556 C CA . PRO A 1 206 ? -19.976 9.255 45.636 1.00 72.31 206 PRO A CA 1
ATOM 1557 C C . PRO A 1 206 ? -21.492 9.300 45.498 1.00 72.31 206 PRO A C 1
ATOM 1559 O O . PRO A 1 206 ? -22.211 9.689 46.422 1.00 72.31 206 PRO A O 1
ATOM 1562 N N . GLN A 1 207 ? -21.972 8.974 44.300 1.00 71.75 207 GLN A N 1
ATOM 1563 C CA . GLN A 1 207 ? -23.392 8.993 44.013 1.00 71.75 207 GLN A CA 1
ATOM 1564 C C . GLN A 1 207 ? -24.021 7.953 44.951 1.00 71.75 207 GLN A C 1
ATOM 1566 O O . GLN A 1 207 ? -23.581 6.800 44.936 1.00 71.75 207 GLN A O 1
ATOM 1571 N N . PRO A 1 208 ? -24.978 8.337 45.819 1.00 70.50 208 PRO A N 1
ATOM 1572 C CA . PRO A 1 208 ? -25.530 7.434 46.815 1.00 70.50 208 PRO A CA 1
ATOM 1573 C C . PRO A 1 208 ? -26.053 6.194 46.102 1.00 70.50 208 PRO A C 1
ATOM 1575 O O . PRO A 1 208 ? -26.928 6.294 45.241 1.00 70.50 208 PRO A O 1
ATOM 1578 N N . THR A 1 209 ? -25.452 5.054 46.448 1.00 65.50 209 THR A N 1
ATOM 1579 C CA . THR A 1 209 ? -25.714 3.702 45.951 1.00 65.50 209 THR A CA 1
ATOM 1580 C C . THR A 1 209 ? -27.201 3.511 45.687 1.00 65.50 209 THR A C 1
ATOM 1582 O O . THR A 1 209 ? -27.984 3.213 46.590 1.00 65.50 209 THR A O 1
ATOM 1585 N N . ARG A 1 210 ? -27.614 3.718 44.435 1.00 67.50 210 ARG A N 1
ATOM 1586 C CA . ARG A 1 210 ? -28.969 3.399 44.006 1.00 67.50 210 ARG A CA 1
ATOM 1587 C C . ARG A 1 210 ? -29.023 1.871 43.942 1.00 67.50 210 ARG A C 1
ATOM 1589 O O . ARG A 1 210 ? -28.155 1.284 43.296 1.00 67.50 210 ARG A O 1
ATOM 1596 N N . PRO A 1 211 ? -29.968 1.220 44.641 1.00 71.75 211 PRO A N 1
ATOM 1597 C CA . PRO A 1 211 ? -29.977 -0.229 44.785 1.00 71.75 211 PRO A CA 1
ATOM 1598 C C . PRO A 1 211 ? -29.941 -0.908 43.409 1.00 71.75 211 PRO A C 1
ATOM 1600 O O . PRO A 1 211 ? -30.600 -0.417 42.482 1.00 71.75 211 PRO A O 1
ATOM 1603 N N . PRO A 1 212 ? -29.179 -2.009 43.267 1.00 64.88 212 PRO A N 1
ATOM 1604 C CA . PRO A 1 212 ? -28.998 -2.707 42.005 1.00 64.88 212 PRO A CA 1
ATOM 1605 C C . PRO A 1 212 ? -30.358 -3.206 41.531 1.00 64.88 212 PRO A C 1
ATOM 1607 O O . PRO A 1 212 ? -30.909 -4.192 42.019 1.00 64.88 212 PRO A O 1
ATOM 1610 N N . LYS A 1 213 ? -30.946 -2.479 40.583 1.00 64.94 213 LYS A N 1
ATOM 1611 C CA . LYS A 1 213 ? -32.129 -2.938 39.875 1.00 64.94 213 LYS A CA 1
ATOM 1612 C C . LYS A 1 213 ? -31.632 -4.050 38.962 1.00 64.94 213 LYS A C 1
ATOM 1614 O O . LYS A 1 213 ? -31.116 -3.752 37.889 1.00 64.94 213 LYS A O 1
ATOM 1619 N N . ASN A 1 214 ? -31.740 -5.295 39.433 1.00 51.97 214 ASN A N 1
ATOM 1620 C CA . ASN A 1 214 ? -31.572 -6.521 38.655 1.00 51.97 214 ASN A CA 1
ATOM 1621 C C . ASN A 1 214 ? -32.391 -6.401 37.366 1.00 51.97 214 ASN A C 1
ATOM 1623 O O . ASN A 1 214 ? -33.574 -6.732 37.319 1.00 51.97 214 ASN A O 1
ATOM 1627 N N . ARG A 1 215 ? -31.771 -5.863 36.320 1.00 54.56 215 ARG A N 1
ATOM 1628 C CA . ARG A 1 215 ? -32.240 -5.990 34.953 1.00 54.56 215 ARG A CA 1
ATOM 1629 C C . ARG A 1 215 ? -31.650 -7.295 34.465 1.00 54.56 215 ARG A C 1
ATOM 1631 O O . ARG A 1 215 ? -30.570 -7.317 33.891 1.00 54.56 215 ARG A O 1
ATOM 1638 N N . THR A 1 216 ? -32.350 -8.383 34.755 1.00 56.75 216 THR A N 1
ATOM 1639 C CA . THR A 1 216 ? -32.227 -9.605 33.968 1.00 56.75 216 THR A CA 1
ATOM 1640 C C . THR A 1 216 ? -32.403 -9.184 32.506 1.00 56.75 216 THR A C 1
ATOM 1642 O O . THR A 1 216 ? -33.446 -8.599 32.193 1.00 56.75 216 THR A O 1
ATOM 1645 N N . PRO A 1 217 ? -31.405 -9.361 31.623 1.00 59.03 217 PRO A N 1
ATOM 1646 C CA . PRO A 1 217 ? -31.595 -9.094 30.210 1.00 59.03 217 PRO A CA 1
ATOM 1647 C C . PRO A 1 217 ? -32.582 -10.141 29.698 1.00 59.03 217 PRO A C 1
ATOM 1649 O O . PRO A 1 217 ? -32.225 -11.286 29.440 1.00 59.03 217 PRO A O 1
ATOM 1652 N N . SER A 1 218 ? -33.856 -9.762 29.625 1.00 51.97 218 SER A N 1
ATOM 1653 C CA . SER A 1 218 ? -34.840 -10.480 28.830 1.00 51.97 218 SER A CA 1
ATOM 1654 C C . SER A 1 218 ? -34.417 -10.293 27.380 1.00 51.97 218 SER A C 1
ATOM 1656 O O . SER A 1 218 ? -34.711 -9.271 26.763 1.00 51.97 218 SER A O 1
ATOM 1658 N N . ILE A 1 219 ? -33.632 -11.243 26.878 1.00 56.09 219 ILE A N 1
ATOM 1659 C CA . ILE A 1 219 ? -33.335 -11.398 25.459 1.00 56.09 219 ILE A CA 1
ATOM 1660 C C . ILE A 1 219 ? -34.630 -11.920 24.830 1.00 56.09 219 ILE A C 1
ATOM 1662 O O . ILE A 1 219 ? -34.791 -13.113 24.600 1.00 56.09 219 ILE A O 1
ATOM 1666 N N . GLU A 1 220 ? -35.604 -11.036 24.638 1.00 53.69 220 GLU A N 1
ATOM 1667 C CA . GLU A 1 220 ? -36.656 -11.262 23.655 1.00 53.69 220 GLU A CA 1
ATOM 1668 C C . GLU A 1 220 ? -36.052 -10.877 22.297 1.00 53.69 220 GLU A C 1
ATOM 1670 O O . GLU A 1 220 ? -35.695 -9.710 22.104 1.00 53.69 220 GLU A O 1
ATOM 1675 N N . PRO A 1 221 ? -35.862 -11.826 21.362 1.00 59.34 221 PRO A N 1
ATOM 1676 C CA . PRO A 1 221 ? -35.341 -11.549 20.033 1.00 59.34 221 PRO A CA 1
ATOM 1677 C C . PRO A 1 221 ? -36.439 -10.894 19.187 1.00 59.34 221 PRO A C 1
ATOM 1679 O O . PRO A 1 221 ? -36.981 -11.473 18.254 1.00 59.34 221 PRO A O 1
ATOM 1682 N N . THR A 1 222 ? -36.773 -9.655 19.518 1.00 54.62 222 THR A N 1
ATOM 1683 C CA . THR A 1 222 ? -37.493 -8.722 18.647 1.00 54.62 222 THR A CA 1
ATOM 1684 C C . THR A 1 222 ? -36.556 -7.576 18.297 1.00 54.62 222 THR A C 1
ATOM 1686 O O . THR A 1 222 ? -36.896 -6.402 18.416 1.00 54.62 222 THR A O 1
ATOM 1689 N N . ALA A 1 223 ? -35.331 -7.910 17.885 1.00 61.50 223 ALA A N 1
ATOM 1690 C CA . ALA A 1 223 ? -34.538 -6.975 17.110 1.00 61.50 223 ALA A CA 1
ATOM 1691 C C . ALA A 1 223 ? -35.254 -6.845 15.765 1.00 61.50 223 ALA A C 1
ATOM 1693 O O . ALA A 1 223 ? -35.270 -7.786 14.972 1.00 61.50 223 ALA A O 1
ATOM 1694 N N . ALA A 1 224 ? -35.927 -5.713 15.560 1.00 72.94 224 ALA A N 1
ATOM 1695 C CA . ALA A 1 224 ? -36.442 -5.333 14.258 1.00 72.94 224 ALA A CA 1
ATOM 1696 C C . ALA A 1 224 ? -35.306 -5.526 13.247 1.00 72.94 224 ALA A C 1
ATOM 1698 O O . ALA A 1 224 ? -34.278 -4.858 13.339 1.00 72.94 224 ALA A O 1
ATOM 1699 N N . VAL A 1 225 ? -35.457 -6.518 12.368 1.00 83.56 225 VAL A N 1
ATOM 1700 C CA . VAL A 1 225 ? -34.446 -6.845 11.365 1.00 83.56 225 VAL A CA 1
ATOM 1701 C C . VAL A 1 225 ? -34.215 -5.582 10.548 1.00 83.56 225 VAL A C 1
ATOM 1703 O O . VAL A 1 225 ? -35.156 -5.055 9.954 1.00 83.56 225 VAL A O 1
ATOM 1706 N N . ASP A 1 226 ? -32.980 -5.081 10.569 1.00 90.62 226 ASP A N 1
ATOM 1707 C CA . ASP A 1 226 ? -32.595 -3.898 9.809 1.00 90.62 226 ASP A CA 1
ATOM 1708 C C . ASP A 1 226 ? -32.998 -4.111 8.335 1.00 90.62 226 ASP A C 1
ATOM 1710 O O . ASP A 1 226 ? -32.649 -5.151 7.755 1.00 90.62 226 ASP A O 1
ATOM 1714 N N . PRO A 1 227 ? -33.741 -3.180 7.704 1.00 91.56 227 PRO A N 1
ATOM 1715 C CA . PRO A 1 227 ? -34.094 -3.284 6.289 1.00 91.56 227 PRO A CA 1
ATOM 1716 C C . PRO A 1 227 ? -32.877 -3.514 5.374 1.00 91.56 227 PRO A C 1
ATOM 1718 O O . PRO A 1 227 ? -33.027 -4.124 4.311 1.00 91.56 227 PRO A O 1
ATOM 1721 N N . GLY A 1 228 ? -31.671 -3.094 5.777 1.00 93.88 228 GLY A N 1
ATOM 1722 C CA . GLY A 1 228 ? -30.427 -3.395 5.063 1.00 93.88 228 GLY A CA 1
ATOM 1723 C C . GLY A 1 228 ? -30.092 -4.891 5.012 1.00 93.88 228 GLY A C 1
ATOM 1724 O O . GLY A 1 228 ? -29.720 -5.405 3.954 1.00 93.88 228 GLY A O 1
ATOM 1725 N N . HIS A 1 229 ? -30.297 -5.623 6.111 1.00 95.38 229 HIS A N 1
ATOM 1726 C CA . HIS A 1 229 ? -30.006 -7.060 6.188 1.00 95.38 229 HIS A CA 1
ATOM 1727 C C . HIS A 1 229 ? -30.949 -7.878 5.303 1.00 95.38 229 HIS A C 1
ATOM 1729 O O . HIS A 1 229 ? -30.519 -8.827 4.650 1.00 95.38 229 HIS A O 1
ATOM 1735 N N . VAL A 1 230 ? -32.217 -7.463 5.202 1.00 96.00 230 VAL A N 1
ATOM 1736 C CA . VAL A 1 230 ? -33.196 -8.095 4.302 1.00 96.00 230 VAL A CA 1
ATOM 1737 C C . VAL A 1 230 ? -32.697 -8.071 2.855 1.00 96.00 230 VAL A C 1
ATOM 1739 O O . VAL A 1 230 ? -32.817 -9.066 2.141 1.00 96.00 230 VAL A O 1
ATOM 1742 N N . ARG A 1 231 ? -32.084 -6.961 2.425 1.00 97.12 231 ARG A N 1
ATOM 1743 C CA . ARG A 1 231 ? -31.546 -6.830 1.068 1.00 97.12 231 ARG A CA 1
ATOM 1744 C C . ARG A 1 231 ? -30.309 -7.697 0.837 1.00 97.12 231 ARG A C 1
ATOM 1746 O O . ARG A 1 231 ? -30.190 -8.283 -0.235 1.00 97.12 231 ARG A O 1
ATOM 1753 N N . ILE A 1 232 ? -29.426 -7.814 1.831 1.00 97.62 232 ILE A N 1
ATOM 1754 C CA . ILE A 1 232 ? -28.266 -8.721 1.783 1.00 97.62 232 ILE A CA 1
ATOM 1755 C C . ILE A 1 232 ? -28.733 -10.174 1.611 1.00 97.62 232 ILE A C 1
ATOM 1757 O O . ILE A 1 232 ? -28.233 -10.873 0.731 1.00 97.62 232 ILE A O 1
ATOM 1761 N N . TYR A 1 233 ? -29.745 -10.605 2.371 1.00 97.25 233 TYR A N 1
ATOM 1762 C CA . TYR A 1 233 ? -30.289 -11.962 2.260 1.00 97.25 233 TYR A CA 1
ATOM 1763 C C . TYR A 1 233 ? -30.947 -12.237 0.908 1.00 97.25 233 TYR A C 1
ATOM 1765 O O . TYR A 1 233 ? -30.719 -13.298 0.339 1.00 97.25 233 TYR A O 1
ATOM 1773 N N . GLN A 1 234 ? -31.696 -11.280 0.354 1.00 97.88 234 GLN A N 1
ATOM 1774 C CA . GLN A 1 234 ? -32.296 -11.429 -0.977 1.00 97.88 234 GLN A CA 1
ATOM 1775 C C . GLN A 1 234 ? -31.244 -11.591 -2.082 1.00 97.88 234 GLN A C 1
ATOM 1777 O O . GLN A 1 234 ? -31.427 -12.402 -2.988 1.00 97.88 234 GLN A O 1
ATOM 1782 N N . LEU A 1 235 ? -30.142 -10.834 -2.017 1.00 98.12 235 LEU A N 1
ATOM 1783 C CA . LEU A 1 235 ? -29.054 -10.950 -2.993 1.00 98.12 235 LEU A CA 1
ATOM 1784 C C . LEU A 1 235 ? -28.310 -12.286 -2.848 1.00 98.12 235 LEU A C 1
ATOM 1786 O O . LEU A 1 235 ? -28.019 -12.930 -3.855 1.00 98.12 235 LEU A O 1
ATOM 1790 N N . ALA A 1 236 ? -28.082 -12.753 -1.619 1.00 98.12 236 ALA A N 1
ATOM 1791 C CA . ALA A 1 236 ? -27.502 -14.073 -1.375 1.00 98.12 236 ALA A CA 1
ATOM 1792 C C . ALA A 1 236 ? -28.417 -15.210 -1.866 1.00 98.12 236 ALA A C 1
ATOM 1794 O O . ALA A 1 236 ? -27.947 -16.131 -2.529 1.00 98.12 236 ALA A O 1
ATOM 1795 N N . ASP A 1 237 ? -29.732 -15.108 -1.638 1.00 97.75 237 ASP A N 1
ATOM 1796 C CA . ASP A 1 237 ? -30.725 -16.082 -2.120 1.00 97.75 237 ASP A CA 1
ATOM 1797 C C . ASP A 1 237 ? -30.816 -16.111 -3.658 1.00 97.75 237 ASP A C 1
ATOM 1799 O O . ASP A 1 237 ? -31.243 -17.108 -4.239 1.00 97.75 237 ASP A O 1
ATOM 1803 N N . SER A 1 238 ? -30.368 -15.045 -4.334 1.00 97.88 238 SER A N 1
ATOM 1804 C CA . SER A 1 238 ? -30.218 -15.004 -5.795 1.00 97.88 238 SER A CA 1
ATOM 1805 C C . SER A 1 238 ? -28.911 -15.627 -6.315 1.00 97.88 238 SER A C 1
ATOM 1807 O O . SER A 1 238 ? -28.723 -15.716 -7.528 1.00 97.88 238 SER A O 1
ATOM 1809 N N . GLY A 1 239 ? -28.026 -16.083 -5.421 1.00 97.75 239 GLY A N 1
ATOM 1810 C CA . GLY A 1 239 ? -26.761 -16.742 -5.752 1.00 97.75 239 GLY A CA 1
ATOM 1811 C C . GLY A 1 239 ? -25.573 -15.803 -5.985 1.00 97.75 239 GLY A C 1
ATOM 1812 O O . GLY A 1 239 ? -24.600 -16.227 -6.605 1.00 97.75 239 GLY A O 1
ATOM 1813 N N . MET A 1 240 ? -25.634 -14.544 -5.532 1.00 98.00 240 MET A N 1
ATOM 1814 C CA . MET A 1 240 ? -24.489 -13.624 -5.617 1.00 98.00 240 MET A CA 1
ATOM 1815 C C . MET A 1 240 ? -23.409 -13.935 -4.579 1.00 98.00 240 MET A C 1
ATOM 1817 O O . MET A 1 240 ? -23.709 -14.356 -3.462 1.00 98.00 240 MET A O 1
ATOM 1821 N N . ASP A 1 241 ? -22.156 -13.652 -4.941 1.00 98.12 241 ASP A N 1
ATOM 1822 C CA . ASP A 1 241 ? -21.010 -13.761 -4.037 1.00 98.12 241 ASP A CA 1
ATOM 1823 C C . ASP A 1 241 ? -20.940 -12.589 -3.038 1.00 98.12 241 ASP A C 1
ATOM 1825 O O . ASP A 1 241 ? -21.347 -11.460 -3.336 1.00 98.12 241 ASP A O 1
ATOM 1829 N N . SER A 1 242 ? -20.364 -12.833 -1.859 1.00 97.19 242 SER A N 1
ATOM 1830 C CA . SER A 1 242 ? -20.239 -11.862 -0.762 1.00 97.19 242 SER A CA 1
ATOM 1831 C C . SER A 1 242 ? -19.574 -10.549 -1.195 1.00 97.19 242 SER A C 1
ATOM 1833 O O . SER A 1 242 ? -19.990 -9.469 -0.763 1.00 97.19 242 SER A O 1
ATOM 1835 N N . ILE A 1 243 ? -18.578 -10.611 -2.089 1.00 98.19 243 ILE A N 1
ATOM 1836 C CA . ILE A 1 243 ? -17.872 -9.427 -2.608 1.00 98.19 243 ILE A CA 1
ATOM 1837 C C . ILE A 1 243 ? -18.794 -8.588 -3.507 1.00 98.19 243 ILE A C 1
ATOM 1839 O O . ILE A 1 243 ? -18.777 -7.353 -3.452 1.00 98.19 243 ILE A O 1
ATOM 1843 N N . GLU A 1 244 ? -19.622 -9.233 -4.329 1.00 98.19 244 GLU A N 1
ATOM 1844 C CA . GLU A 1 244 ? -20.569 -8.543 -5.210 1.00 98.19 244 GLU A CA 1
ATOM 1845 C C . GLU A 1 244 ? -21.698 -7.887 -4.416 1.00 98.19 244 GLU A C 1
ATOM 1847 O O . GLU A 1 244 ? -22.041 -6.730 -4.686 1.00 98.19 244 GLU A O 1
ATOM 1852 N N . ILE A 1 245 ? -22.203 -8.576 -3.389 1.00 98.25 245 ILE A N 1
ATOM 1853 C CA . ILE A 1 245 ? -23.209 -8.049 -2.461 1.00 98.25 245 ILE A CA 1
ATOM 1854 C C . ILE A 1 245 ? -22.666 -6.811 -1.738 1.00 98.25 245 ILE A C 1
ATOM 1856 O O . ILE A 1 245 ? -23.347 -5.783 -1.691 1.00 98.25 245 ILE A O 1
ATOM 1860 N N . ALA A 1 246 ? -21.434 -6.867 -1.228 1.00 98.00 246 ALA A N 1
ATOM 1861 C CA . ALA A 1 246 ? -20.764 -5.747 -0.565 1.00 98.00 246 ALA A CA 1
ATOM 1862 C C . ALA A 1 246 ? -20.664 -4.520 -1.483 1.00 98.00 246 ALA A C 1
ATOM 1864 O O . ALA A 1 246 ? -21.076 -3.415 -1.121 1.00 98.00 246 ALA A O 1
ATOM 1865 N N . ARG A 1 247 ? -20.229 -4.727 -2.731 1.00 98.12 247 ARG A N 1
ATOM 1866 C CA . ARG A 1 247 ? -20.157 -3.664 -3.742 1.00 98.12 247 ARG A CA 1
ATOM 1867 C C . ARG A 1 247 ? -21.532 -3.078 -4.077 1.00 98.12 247 ARG A C 1
ATOM 1869 O O . ARG A 1 247 ? -21.639 -1.868 -4.254 1.00 98.12 247 ARG A O 1
ATOM 1876 N N . GLN A 1 248 ? -22.570 -3.908 -4.186 1.00 97.94 248 GLN A N 1
ATOM 1877 C CA . GLN A 1 248 ? -23.915 -3.463 -4.572 1.00 97.94 248 GLN A CA 1
ATOM 1878 C C . GLN A 1 248 ? -24.663 -2.753 -3.437 1.00 97.94 248 GLN A C 1
ATOM 1880 O O . GLN A 1 248 ? -25.439 -1.832 -3.689 1.00 97.94 248 GLN A O 1
ATOM 1885 N N . THR A 1 249 ? -24.447 -3.184 -2.196 1.00 97.25 249 THR A N 1
ATOM 1886 C CA . THR A 1 249 ? -25.067 -2.596 -0.998 1.00 97.25 249 THR A CA 1
ATOM 1887 C C . THR A 1 249 ? -24.261 -1.434 -0.420 1.00 97.25 249 THR A C 1
ATOM 1889 O O . THR A 1 249 ? -24.797 -0.667 0.377 1.00 97.25 249 THR A O 1
ATOM 1892 N N . GLY A 1 250 ? -23.001 -1.271 -0.836 1.00 97.12 250 GLY A N 1
ATOM 1893 C CA . GLY A 1 250 ? -22.090 -0.254 -0.312 1.00 97.12 250 GLY A CA 1
ATOM 1894 C C . GLY A 1 250 ? -21.586 -0.566 1.099 1.00 97.12 250 GLY A C 1
ATOM 1895 O O . GLY A 1 250 ? -21.173 0.352 1.805 1.00 97.12 250 GLY A O 1
ATOM 1896 N N . GLN A 1 251 ? -21.643 -1.832 1.522 1.00 97.44 251 GLN A N 1
ATOM 1897 C CA . GLN A 1 251 ? -21.183 -2.273 2.839 1.00 97.44 251 GLN A CA 1
ATOM 1898 C C . GLN A 1 251 ? -19.823 -2.984 2.763 1.00 97.44 251 GLN A C 1
ATOM 1900 O O . GLN A 1 251 ? -19.481 -3.535 1.717 1.00 97.44 251 GLN A O 1
ATOM 1905 N N . PRO A 1 252 ? -19.022 -2.991 3.846 1.00 97.56 252 PRO A N 1
ATOM 1906 C CA . PRO A 1 252 ? -17.769 -3.740 3.898 1.00 97.56 252 PRO A CA 1
ATOM 1907 C C . PRO A 1 252 ? -17.990 -5.249 3.723 1.00 97.56 252 PRO A C 1
ATOM 1909 O O . PRO A 1 252 ? -18.889 -5.819 4.339 1.00 97.56 252 PRO A O 1
ATOM 1912 N N . THR A 1 253 ? -17.122 -5.923 2.961 1.00 97.88 253 THR A N 1
ATOM 1913 C CA . THR A 1 253 ? -17.233 -7.371 2.694 1.00 97.88 253 THR A CA 1
ATOM 1914 C C . THR A 1 253 ? -17.314 -8.211 3.969 1.00 97.88 253 THR A C 1
ATOM 1916 O O . THR A 1 253 ? -18.176 -9.076 4.068 1.00 97.88 253 THR A O 1
ATOM 1919 N N . GLY A 1 254 ? -16.505 -7.902 4.990 1.00 96.88 254 GLY A N 1
ATOM 1920 C CA . GLY A 1 254 ? -16.543 -8.631 6.264 1.00 96.88 254 GLY A CA 1
ATOM 1921 C C . GLY A 1 254 ? -17.863 -8.476 7.032 1.00 96.88 254 GLY A C 1
ATOM 1922 O O . GLY A 1 254 ? -18.288 -9.404 7.712 1.00 96.88 254 GLY A O 1
ATOM 1923 N N . GLN A 1 255 ? -18.554 -7.336 6.894 1.00 97.00 255 GLN A N 1
ATOM 1924 C CA . GLN A 1 255 ? -19.879 -7.145 7.495 1.00 97.00 255 GLN A CA 1
ATOM 1925 C C . GLN A 1 255 ? -20.925 -8.014 6.790 1.00 97.00 255 GLN A C 1
ATOM 1927 O O . GLN A 1 255 ? -21.751 -8.638 7.452 1.00 97.00 255 GLN A O 1
ATOM 1932 N N . VAL A 1 256 ? -20.858 -8.098 5.459 1.00 98.00 256 VAL A N 1
ATOM 1933 C CA . VAL A 1 256 ? -21.732 -8.973 4.666 1.00 98.00 256 VAL A CA 1
ATOM 1934 C C . VAL A 1 256 ? -21.511 -10.441 5.037 1.00 98.00 256 VAL A C 1
ATOM 1936 O O . VAL A 1 256 ? -22.480 -11.143 5.312 1.00 98.00 256 VAL A O 1
ATOM 1939 N N . GLU A 1 257 ? -20.258 -10.895 5.120 1.00 97.69 257 GLU A N 1
ATOM 1940 C CA . GLU A 1 257 ? -19.923 -12.264 5.538 1.00 97.69 257 GLU A CA 1
ATOM 1941 C C . GLU A 1 257 ? -20.429 -12.580 6.946 1.00 97.69 257 GLU A C 1
ATOM 1943 O O . GLU A 1 257 ? -21.017 -13.639 7.159 1.00 97.69 257 GLU A O 1
ATOM 1948 N N . LEU A 1 258 ? -20.268 -11.651 7.894 1.00 97.31 258 LEU A N 1
ATOM 1949 C CA . LEU A 1 258 ? -20.762 -11.817 9.259 1.00 97.31 258 LEU A CA 1
ATOM 1950 C C . LEU A 1 258 ? -22.290 -11.962 9.295 1.00 97.31 258 LEU A C 1
ATOM 1952 O O . LEU A 1 258 ? -22.805 -12.862 9.955 1.00 97.31 258 LEU A O 1
ATOM 1956 N N . ILE A 1 259 ? -23.017 -11.114 8.563 1.00 96.31 259 ILE A N 1
ATOM 1957 C CA . ILE A 1 259 ? -24.485 -11.175 8.475 1.00 96.31 259 ILE A CA 1
ATOM 1958 C C . ILE A 1 259 ? -24.938 -12.511 7.870 1.00 96.31 259 ILE A C 1
ATOM 1960 O O . ILE A 1 259 ? -25.881 -13.127 8.365 1.00 96.31 259 ILE A O 1
ATOM 1964 N N . LEU A 1 260 ? -24.257 -12.992 6.826 1.00 96.81 260 LEU A N 1
ATOM 1965 C CA . LEU A 1 260 ? -24.569 -14.282 6.207 1.00 96.81 260 LEU A CA 1
ATOM 1966 C C . LEU A 1 260 ? -24.230 -15.467 7.125 1.00 96.81 260 LEU A C 1
ATOM 1968 O O . LEU A 1 260 ? -25.021 -16.406 7.213 1.00 96.81 260 LEU A O 1
ATOM 1972 N N . ALA A 1 261 ? -23.114 -15.408 7.855 1.00 96.19 261 ALA A N 1
ATOM 1973 C CA . ALA A 1 261 ? -22.720 -16.433 8.820 1.00 96.19 261 ALA A CA 1
ATOM 1974 C C . ALA A 1 261 ? -23.727 -16.553 9.975 1.00 96.19 261 ALA A C 1
ATOM 1976 O O . ALA A 1 261 ? -24.081 -17.663 10.365 1.00 96.19 261 ALA A O 1
ATOM 1977 N N . LEU A 1 262 ? -24.252 -15.423 10.463 1.00 94.69 262 LEU A N 1
ATOM 1978 C CA . LEU A 1 262 ? -25.289 -15.390 11.501 1.00 94.69 262 LEU A CA 1
ATOM 1979 C C . LEU A 1 262 ? -26.628 -15.994 11.051 1.00 94.69 262 LEU A C 1
ATOM 1981 O O . LEU A 1 262 ? -27.421 -16.382 11.900 1.00 94.69 262 LEU A O 1
ATOM 1985 N N . ARG A 1 263 ? -26.900 -16.072 9.741 1.00 93.62 263 ARG A N 1
ATOM 1986 C CA . ARG A 1 263 ? -28.094 -16.745 9.196 1.00 93.62 263 ARG A CA 1
ATOM 1987 C C . ARG A 1 263 ? -27.907 -18.257 9.052 1.00 93.62 263 ARG A C 1
ATOM 1989 O O . ARG A 1 263 ? -28.898 -18.982 9.047 1.00 93.62 263 ARG A O 1
ATOM 1996 N N . ALA A 1 264 ? -26.671 -18.714 8.853 1.00 90.19 264 ALA A N 1
ATOM 1997 C CA . ALA A 1 264 ? -26.360 -20.122 8.616 1.00 90.19 264 ALA A CA 1
ATOM 1998 C C . ALA A 1 264 ? -26.228 -20.952 9.908 1.00 90.19 264 ALA A C 1
ATOM 2000 O O . ALA A 1 264 ? -26.317 -22.178 9.831 1.00 90.19 264 ALA A O 1
ATOM 2001 N N . GLY A 1 265 ? -25.987 -20.299 11.051 1.00 82.81 265 GLY A N 1
ATOM 2002 C CA . GLY A 1 265 ? -25.898 -20.919 12.381 1.00 82.81 265 GLY A CA 1
ATOM 2003 C C . GLY A 1 265 ? -27.232 -20.954 13.109 1.00 82.81 265 GLY A C 1
ATOM 2004 O O . GLY A 1 265 ? -27.492 -21.985 13.766 1.00 82.81 265 GLY A O 1
#

Solvent-accessible surface area (backbone atoms only — not comparable to full-atom values): 17842 Å² total; per-residue (Å²): 135,86,82,80,84,80,83,82,83,82,84,82,80,92,78,81,85,74,88,80,80,85,81,85,79,90,77,76,95,69,90,78,79,89,81,87,79,89,76,85,70,86,79,81,84,82,82,88,70,89,75,94,72,84,78,80,87,80,79,85,75,85,77,81,89,79,94,71,79,82,79,74,75,78,84,76,76,80,74,77,87,79,79,81,84,77,83,78,77,84,74,85,85,72,74,72,64,63,67,82,50,61,90,49,71,66,60,43,50,51,52,56,49,50,53,51,51,52,52,52,51,54,52,50,55,57,49,54,63,54,63,73,62,74,77,83,64,85,77,50,75,67,54,53,54,53,50,52,50,56,50,51,54,51,49,52,51,52,52,52,50,51,52,51,54,50,52,51,50,52,53,52,50,56,52,48,51,55,52,50,56,52,50,54,52,52,49,52,55,49,52,53,51,51,51,55,49,50,52,52,61,74,67,48,72,83,72,77,81,71,76,85,75,83,71,74,81,78,83,67,92,72,72,76,76,54,74,68,56,57,53,55,49,55,47,45,76,71,69,53,52,54,64,58,49,14,67,75,74,73,46,59,46,69,58,46,47,50,56,53,51,67,71,75,108

pLDDT: mean 75.15, std 20.66, range [39.88, 98.56]

Radius of gyration: 37.62 Å; Cα contacts (8 Å, |Δi|>4): 27; chains: 1; bounding box: 106×75×91 Å

Sequence (265 aa):
IHTTMDPMPARMRTDEPEMNDPHGSDSAHTLTEGGGGTLIGPPPPDTAGKNDQSPGFNAPTARPESAAGFVTEPIVLQRSPGEPMHETAGATGFWDVSDLIGSDGLSGILMAGGVLIIVVILLRRLWRGKRRRHATETPTPREQIAALRTQAENRSRIETFRIEAHDFTRQMAALLDTKAARLEQLIADADDRLCRLAEAEHGSPPQPTRPPKNRTPSIEPTAAVDPGHVRIYQLADSGMDSIEIARQTGQPTGQVELILALRAG

Secondary structure (DSSP, 8-state):
---PPPPP--------------------------------PPPPP-----------------------------------S---------------GGGGT-S-HHHHHHHHHHHHHHHHHHHHHHHHHHHTTSSS----HHHHHHHHHHHHHHHHHHHHHHHHHHHHHHHHHHHHHHHHHHHHHHHHHHHHHHHHHHHHHHHS----------------------HHHHHHHHHHHTT--HHHHHHHHT--HHHHHHHHHHHH-

Mean predicted aligned error: 21.41 Å